Protein AF-A0A0C2BE56-F1 (afdb_monomer)

Radius of gyration: 19.59 Å; Cα contacts (8 Å, |Δi|>4): 344; chains: 1; bounding box: 48×44×47 Å

Solvent-accessible surface area (backbone atoms only — not comparable to full-atom values): 13565 Å² total; per-residue (Å²): 64,38,33,45,27,65,46,47,60,22,44,52,36,45,51,42,49,28,72,74,36,98,69,30,84,56,33,34,39,36,36,42,50,58,88,52,67,69,64,42,53,51,35,48,54,50,51,50,51,42,42,76,76,63,37,48,72,45,83,36,69,45,72,67,61,94,63,22,54,60,53,46,49,64,68,44,47,66,57,54,67,70,32,60,37,42,35,36,20,54,90,76,36,68,66,54,26,53,58,39,61,78,50,79,72,43,35,37,35,38,23,32,52,60,67,59,42,55,50,50,52,54,28,59,60,69,72,49,76,94,64,65,71,88,54,78,79,57,74,92,45,77,71,54,65,73,42,43,66,50,54,53,46,18,43,67,62,68,48,49,51,103,64,24,54,27,36,37,38,29,68,68,90,76,90,73,79,39,87,61,52,46,78,44,81,45,82,52,60,58,57,39,72,74,72,45,77,83,88,80,61,87,90,53,30,77,45,85,83,71,72,47,42,84,71,66,80,35,61,62,67,64,45,52,53,51,53,53,52,48,30,65,75,56,43,37,78,44,111

Structure (mmCIF, N/CA/C/O backbone):
data_AF-A0A0C2BE56-F1
#
_entry.id   AF-A0A0C2BE56-F1
#
loop_
_atom_site.group_PDB
_atom_site.id
_atom_site.type_symbol
_atom_site.label_atom_id
_atom_site.label_alt_id
_atom_site.label_comp_id
_atom_site.label_asym_id
_atom_site.label_entity_id
_atom_site.label_seq_id
_atom_site.pdbx_PDB_ins_code
_atom_site.Cartn_x
_atom_site.Cartn_y
_atom_site.Cartn_z
_atom_site.occupancy
_atom_site.B_iso_or_equiv
_atom_site.auth_seq_id
_atom_site.auth_comp_id
_atom_site.auth_asym_id
_atom_site.auth_atom_id
_atom_site.pdbx_PDB_model_num
ATOM 1 N N . MET A 1 1 ? -15.782 -1.908 3.258 1.00 92.06 1 MET A N 1
ATOM 2 C CA . MET A 1 1 ? -14.430 -1.623 3.829 1.00 92.06 1 MET A CA 1
ATOM 3 C C . MET A 1 1 ? -13.761 -0.477 3.075 1.00 92.06 1 MET A C 1
ATOM 5 O O . MET A 1 1 ? -14.286 -0.081 2.040 1.00 92.06 1 MET A O 1
ATOM 9 N N . ILE A 1 2 ? -12.643 0.080 3.562 1.00 94.44 2 ILE A N 1
ATOM 10 C CA . ILE A 1 2 ? -11.917 1.153 2.848 1.00 94.44 2 ILE A CA 1
ATOM 11 C C . ILE A 1 2 ? -10.427 0.842 2.745 1.00 94.44 2 ILE A C 1
ATOM 13 O O . ILE A 1 2 ? -9.810 0.547 3.763 1.00 94.44 2 ILE A O 1
ATOM 17 N N . ALA A 1 3 ? -9.857 0.992 1.548 1.00 95.31 3 ALA A N 1
ATOM 18 C CA . ALA A 1 3 ? -8.415 0.960 1.313 1.00 95.31 3 ALA A CA 1
ATOM 19 C C . ALA A 1 3 ? -7.867 2.338 0.930 1.00 95.31 3 ALA A C 1
ATOM 21 O O . ALA A 1 3 ? -8.519 3.074 0.191 1.00 95.31 3 ALA A O 1
ATOM 22 N N . PHE A 1 4 ? -6.661 2.666 1.387 1.00 94.69 4 PHE A N 1
ATOM 23 C CA . PHE A 1 4 ? -5.891 3.826 0.935 1.00 94.69 4 PHE A CA 1
ATOM 24 C C . PHE A 1 4 ? -4.648 3.368 0.184 1.00 94.69 4 PHE A C 1
ATOM 26 O O . PHE A 1 4 ? -3.824 2.645 0.746 1.00 94.69 4 PHE A O 1
ATOM 33 N N . VAL A 1 5 ? -4.513 3.829 -1.060 1.00 94.25 5 VAL A N 1
ATOM 34 C CA . VAL A 1 5 ? -3.393 3.480 -1.942 1.00 94.25 5 VAL A CA 1
ATOM 35 C C . VAL A 1 5 ? -2.803 4.730 -2.587 1.00 94.25 5 VAL A C 1
ATOM 37 O O . VAL A 1 5 ? -3.521 5.656 -2.965 1.00 94.25 5 VAL A O 1
ATOM 40 N N . GLU A 1 6 ? -1.484 4.750 -2.704 1.00 92.00 6 GLU A N 1
ATOM 41 C CA . GLU A 1 6 ? -0.667 5.857 -3.214 1.00 92.00 6 GLU A CA 1
ATOM 42 C C . GLU A 1 6 ? 0.248 5.419 -4.365 1.00 92.00 6 GLU A C 1
ATOM 44 O O . GLU A 1 6 ? 0.778 6.269 -5.081 1.00 92.00 6 GLU A O 1
ATOM 49 N N . SER A 1 7 ? 0.412 4.109 -4.568 1.00 91.31 7 SER A N 1
ATOM 50 C CA . SER A 1 7 ? 1.265 3.527 -5.604 1.00 91.31 7 SER A CA 1
ATOM 51 C C . SER A 1 7 ? 0.586 2.337 -6.306 1.00 91.31 7 SER A C 1
ATOM 53 O O . SER A 1 7 ? -0.335 1.728 -5.748 1.00 91.31 7 SER A O 1
ATOM 55 N N . PRO A 1 8 ? 1.023 1.987 -7.533 1.00 92.88 8 PRO A N 1
ATOM 56 C CA . PRO A 1 8 ? 0.515 0.819 -8.254 1.00 92.88 8 PRO A CA 1
ATOM 57 C C . PRO A 1 8 ? 0.677 -0.491 -7.474 1.00 92.88 8 PRO A C 1
ATOM 59 O O . PRO A 1 8 ? -0.244 -1.303 -7.451 1.00 92.88 8 PRO A O 1
ATOM 62 N N . VAL A 1 9 ? 1.812 -0.670 -6.786 1.00 92.38 9 VAL A N 1
ATOM 63 C CA . VAL A 1 9 ? 2.100 -1.878 -5.997 1.00 92.38 9 VAL A CA 1
ATOM 64 C C . VAL A 1 9 ? 1.173 -2.005 -4.787 1.00 92.38 9 VAL A C 1
ATOM 66 O O . VAL A 1 9 ? 0.618 -3.074 -4.556 1.00 92.38 9 VAL A O 1
ATOM 69 N N . GLN A 1 10 ? 0.896 -0.906 -4.076 1.00 94.75 10 GLN A N 1
ATOM 70 C CA . GLN A 1 10 ? -0.075 -0.914 -2.978 1.00 94.75 10 GLN A CA 1
ATOM 71 C C . GLN A 1 10 ? -1.475 -1.281 -3.471 1.00 94.75 10 GLN A C 1
ATOM 73 O O . GLN A 1 10 ? -2.202 -2.000 -2.786 1.00 94.75 10 GLN A O 1
ATOM 78 N N . LEU A 1 11 ? -1.863 -0.798 -4.658 1.00 96.12 11 LEU A N 1
ATOM 79 C CA . LEU A 1 11 ? -3.144 -1.154 -5.259 1.00 96.12 11 LEU A CA 1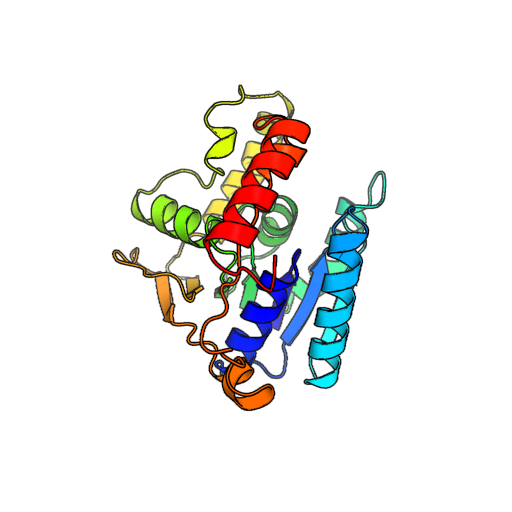
ATOM 80 C C . LEU A 1 11 ? -3.184 -2.635 -5.644 1.00 96.12 11 LEU A C 1
ATOM 82 O O . LEU A 1 11 ? -4.135 -3.305 -5.264 1.00 96.12 11 LEU A O 1
ATOM 86 N N . LEU A 1 12 ? -2.139 -3.174 -6.276 1.00 95.81 12 LEU A N 1
ATOM 87 C CA . LEU A 1 12 ? -2.048 -4.607 -6.571 1.00 95.81 12 LEU A CA 1
ATOM 88 C C . LEU A 1 12 ? -2.208 -5.463 -5.305 1.00 95.81 12 LEU A C 1
ATOM 90 O O . LEU A 1 12 ? -3.085 -6.320 -5.249 1.00 95.81 12 LEU A O 1
ATOM 94 N N . ASN A 1 13 ? -1.423 -5.184 -4.260 1.00 96.81 13 ASN A N 1
ATOM 95 C CA . ASN A 1 13 ? -1.490 -5.934 -3.002 1.00 96.81 13 ASN A CA 1
ATOM 96 C C . ASN A 1 13 ? -2.833 -5.755 -2.272 1.00 96.81 13 ASN A C 1
ATOM 98 O O . ASN A 1 13 ? -3.272 -6.648 -1.553 1.00 96.81 13 ASN A O 1
ATOM 102 N N . THR A 1 14 ? -3.515 -4.623 -2.474 1.00 96.81 14 THR A N 1
ATOM 103 C CA . THR A 1 14 ? -4.884 -4.413 -1.981 1.00 96.81 14 THR A CA 1
ATOM 104 C C . THR A 1 14 ? -5.886 -5.321 -2.692 1.00 96.81 14 THR A C 1
ATOM 106 O O . THR A 1 14 ? -6.773 -5.859 -2.032 1.00 96.81 14 THR A O 1
ATOM 109 N N . LEU A 1 15 ? -5.762 -5.494 -4.012 1.00 95.88 15 LEU A N 1
ATOM 110 C CA . LEU A 1 15 ? -6.631 -6.389 -4.783 1.00 95.88 15 LEU A CA 1
ATOM 111 C C . LEU A 1 15 ? -6.385 -7.854 -4.412 1.00 95.88 15 LEU A C 1
ATOM 113 O O . LEU A 1 15 ? -7.345 -8.574 -4.158 1.00 95.88 15 LEU A O 1
ATOM 117 N N . GLU A 1 16 ? -5.120 -8.259 -4.282 1.00 96.44 16 GLU A N 1
ATOM 118 C CA . GLU A 1 16 ? -4.740 -9.586 -3.772 1.00 96.44 16 GLU A CA 1
ATOM 119 C C . GLU A 1 16 ? -5.362 -9.864 -2.404 1.00 96.44 16 GLU A C 1
ATOM 121 O O . GLU A 1 16 ? -6.053 -10.864 -2.217 1.00 96.44 16 GLU A O 1
ATOM 126 N N . TRP A 1 17 ? -5.191 -8.935 -1.458 1.00 96.56 17 TRP A N 1
ATOM 127 C CA . TRP A 1 17 ? -5.779 -9.065 -0.130 1.00 96.56 17 TRP A CA 1
ATOM 128 C C . TRP A 1 17 ? -7.305 -9.178 -0.192 1.00 96.56 17 TRP A C 1
ATOM 130 O O . TRP A 1 17 ? -7.890 -10.012 0.499 1.00 96.56 17 TRP A O 1
ATOM 140 N N . ALA A 1 18 ? -7.960 -8.356 -1.016 1.00 95.56 18 ALA A N 1
ATOM 141 C CA . ALA A 1 18 ? -9.411 -8.374 -1.151 1.00 95.56 18 ALA A CA 1
ATOM 142 C C . ALA A 1 18 ? -9.905 -9.709 -1.718 1.00 95.56 18 ALA A C 1
ATOM 144 O O . ALA A 1 18 ? -10.891 -10.241 -1.226 1.00 95.56 18 ALA A O 1
ATOM 145 N N . ARG A 1 19 ? -9.202 -10.274 -2.703 1.00 93.94 19 ARG A N 1
ATOM 146 C CA . ARG A 1 19 ? -9.547 -11.559 -3.324 1.00 93.94 19 ARG A CA 1
ATOM 147 C C . ARG A 1 19 ? -9.264 -12.757 -2.419 1.00 93.94 19 ARG A C 1
ATOM 149 O O . ARG A 1 19 ? -10.016 -13.723 -2.456 1.00 93.94 19 ARG A O 1
ATOM 156 N N . ALA A 1 20 ? -8.240 -12.675 -1.573 1.00 93.19 20 ALA A N 1
ATOM 157 C CA . ALA A 1 20 ? -7.969 -13.680 -0.547 1.00 93.19 20 ALA A CA 1
ATOM 158 C C . ALA A 1 20 ? -8.931 -13.583 0.658 1.00 93.19 20 ALA A C 1
ATOM 160 O O . ALA A 1 20 ? -9.119 -14.551 1.395 1.00 93.19 20 ALA A O 1
ATOM 161 N N . SER A 1 21 ? -9.543 -12.416 0.880 1.00 87.69 21 SER A N 1
ATOM 162 C CA . SER A 1 21 ? -10.426 -12.158 2.019 1.00 87.69 21 SER A CA 1
ATOM 163 C C . SER A 1 21 ? -11.887 -12.453 1.682 1.00 87.69 21 SER A C 1
ATOM 165 O O . SER A 1 21 ? -12.454 -11.850 0.779 1.00 87.69 21 SER A O 1
ATOM 167 N N . ALA A 1 22 ? -12.567 -13.257 2.506 1.00 72.56 22 ALA A N 1
ATOM 168 C CA . ALA A 1 22 ? -13.999 -13.567 2.348 1.00 72.56 22 ALA A CA 1
ATOM 169 C C . ALA A 1 22 ? -14.943 -12.341 2.401 1.00 72.56 22 ALA A C 1
ATOM 171 O O . ALA A 1 22 ? -16.135 -12.460 2.141 1.00 72.56 22 ALA A O 1
ATOM 172 N N . THR A 1 23 ? -14.433 -11.169 2.781 1.00 73.12 23 THR A N 1
ATOM 173 C CA . THR A 1 23 ? -15.194 -9.919 2.906 1.00 73.12 23 THR A CA 1
ATOM 174 C C . THR A 1 23 ? -14.852 -8.888 1.829 1.00 73.12 23 THR A C 1
ATOM 176 O O . THR A 1 23 ? -15.407 -7.790 1.860 1.00 73.12 23 THR A O 1
ATOM 179 N N . GLY A 1 24 ? -13.944 -9.204 0.894 1.00 73.06 24 GLY A N 1
ATOM 180 C CA . GLY A 1 24 ? -13.360 -8.269 -0.076 1.00 73.06 24 GLY A CA 1
ATOM 181 C C . GLY A 1 24 ? -14.346 -7.528 -0.981 1.00 73.06 24 GLY A C 1
ATOM 182 O O . GLY A 1 24 ? -14.050 -6.408 -1.396 1.00 73.06 24 GLY A O 1
ATOM 183 N N . ASP A 1 25 ? -15.524 -8.099 -1.234 1.00 73.12 25 ASP A N 1
ATOM 184 C CA . ASP A 1 25 ? -16.468 -7.635 -2.262 1.00 73.12 25 ASP A CA 1
ATOM 185 C C . ASP A 1 25 ? -17.055 -6.234 -2.003 1.00 73.12 25 ASP A C 1
ATOM 187 O O . ASP A 1 25 ? -17.426 -5.524 -2.934 1.00 73.12 25 ASP A O 1
ATOM 191 N N . GLU A 1 26 ? -17.070 -5.765 -0.750 1.00 84.88 26 GLU A N 1
ATOM 192 C CA . GLU A 1 26 ? -17.525 -4.409 -0.396 1.00 84.88 26 GLU A CA 1
ATOM 193 C C . GLU A 1 26 ? -16.369 -3.407 -0.199 1.00 84.88 26 GLU A C 1
ATOM 195 O O . GLU A 1 26 ? -16.461 -2.430 0.569 1.00 84.88 26 GLU A O 1
ATOM 200 N N . LEU A 1 27 ? -15.218 -3.645 -0.829 1.00 93.69 27 LEU A N 1
ATOM 201 C CA . LEU A 1 27 ? -14.069 -2.756 -0.715 1.00 93.69 27 LEU A CA 1
ATOM 202 C C . LEU A 1 27 ? -14.242 -1.483 -1.559 1.00 93.69 27 LEU A C 1
ATOM 204 O O . LEU A 1 27 ? -14.401 -1.513 -2.778 1.00 93.69 27 LEU A O 1
ATOM 208 N N . THR A 1 28 ? -14.132 -0.327 -0.898 1.00 95.31 28 THR A N 1
ATOM 209 C CA . THR A 1 28 ? -13.914 0.957 -1.571 1.00 95.31 28 THR A CA 1
ATOM 210 C C . THR A 1 28 ? -12.433 1.323 -1.529 1.00 95.31 28 THR A C 1
ATOM 212 O O . THR A 1 28 ? -11.882 1.582 -0.458 1.00 95.31 28 THR A O 1
ATOM 215 N N . VAL A 1 29 ? -11.796 1.408 -2.692 1.00 95.88 29 VAL A N 1
ATOM 216 C CA . VAL A 1 29 ? -10.409 1.849 -2.852 1.00 95.88 29 VAL A CA 1
ATOM 217 C C . VAL A 1 29 ? -10.368 3.366 -3.017 1.00 95.88 29 VAL A C 1
ATOM 219 O O . VAL A 1 29 ? -10.956 3.930 -3.941 1.00 95.88 29 VAL A O 1
ATOM 222 N N . ILE A 1 30 ? -9.648 4.043 -2.128 1.00 95.12 30 ILE A N 1
ATOM 223 C CA . ILE A 1 30 ? -9.362 5.473 -2.194 1.00 95.12 30 ILE A CA 1
ATOM 224 C C . ILE A 1 30 ? -7.940 5.657 -2.718 1.00 95.12 30 ILE A C 1
ATOM 226 O O . ILE A 1 30 ? -6.961 5.400 -2.016 1.00 95.12 30 ILE A O 1
ATOM 230 N N . VAL A 1 31 ? -7.838 6.141 -3.951 1.00 94.06 31 VAL A N 1
ATOM 231 C CA . VAL A 1 31 ? -6.563 6.429 -4.604 1.00 94.06 31 VAL A CA 1
ATOM 232 C C . VAL A 1 31 ? -6.134 7.848 -4.252 1.00 94.06 31 VAL A C 1
ATOM 234 O O . VAL A 1 31 ? -6.757 8.823 -4.676 1.00 94.06 31 VAL A O 1
ATOM 237 N N . LEU A 1 32 ? -5.072 7.969 -3.466 1.00 90.19 32 LEU A N 1
ATOM 238 C CA . LEU A 1 32 ? -4.462 9.231 -3.070 1.00 90.19 32 LEU A CA 1
ATOM 239 C C . LEU A 1 32 ? -3.380 9.586 -4.097 1.00 90.19 32 LEU A C 1
ATOM 241 O O . LEU A 1 32 ? -2.249 9.117 -4.017 1.00 90.19 32 LEU A O 1
ATOM 245 N N . SER A 1 33 ? -3.742 10.404 -5.087 1.00 83.50 33 SER A N 1
ATOM 246 C CA . SER A 1 33 ? -2.896 10.632 -6.262 1.00 83.50 33 SER A CA 1
ATOM 247 C C . SER A 1 33 ? -1.505 11.181 -5.902 1.00 83.50 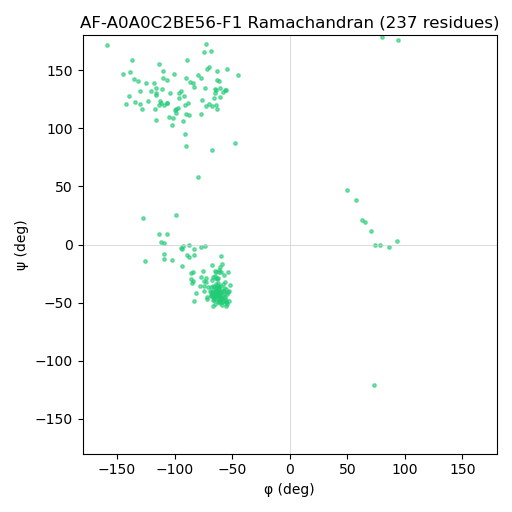33 SER A C 1
ATOM 249 O O . SER A 1 33 ? -1.426 12.208 -5.213 1.00 83.50 33 SER A O 1
ATOM 251 N N . PRO A 1 34 ? -0.412 10.597 -6.435 1.00 81.75 34 PRO A N 1
ATOM 252 C CA . PRO A 1 34 ? 0.900 11.232 -6.421 1.00 81.75 34 PRO A CA 1
ATOM 253 C C . PRO A 1 34 ? 0.914 12.466 -7.337 1.00 81.75 34 PRO A C 1
ATOM 255 O O . PRO A 1 34 ? -0.009 12.693 -8.127 1.00 81.75 34 PRO A O 1
ATOM 258 N N . THR A 1 35 ? 1.949 13.296 -7.208 1.00 78.44 35 THR A N 1
ATOM 259 C CA . THR A 1 35 ? 2.143 14.490 -8.050 1.00 78.44 35 THR A CA 1
ATOM 260 C C . THR A 1 35 ? 2.868 14.176 -9.356 1.00 78.44 35 THR A C 1
ATOM 262 O O . THR A 1 35 ? 2.600 14.840 -10.351 1.00 78.44 35 THR A O 1
ATOM 265 N N . ASP A 1 36 ? 3.739 13.164 -9.352 1.00 82.06 36 ASP A N 1
ATOM 266 C CA . ASP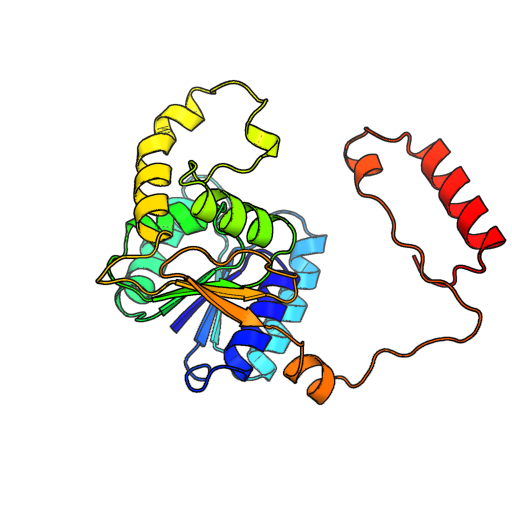 A 1 36 ? 4.530 12.733 -10.508 1.00 82.06 36 ASP A CA 1
ATOM 267 C C . ASP A 1 36 ? 3.645 12.159 -11.643 1.00 82.06 36 ASP A C 1
ATOM 269 O O . ASP A 1 36 ? 2.857 11.242 -11.386 1.00 82.06 36 ASP A O 1
ATOM 273 N N . PRO A 1 37 ? 3.741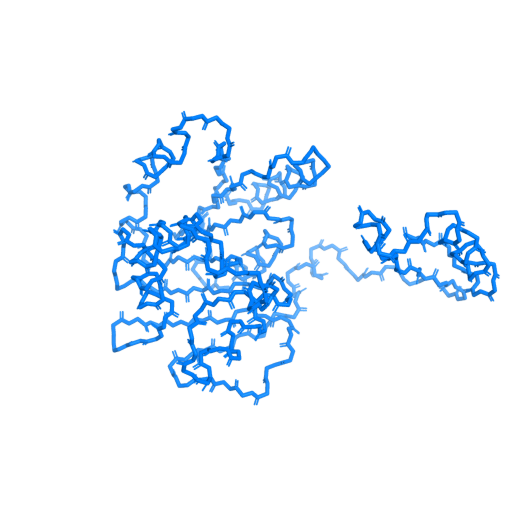 12.665 -12.891 1.00 82.38 37 PRO A N 1
ATOM 274 C CA . PRO A 1 37 ? 2.911 12.210 -14.007 1.00 82.38 37 PRO A CA 1
ATOM 275 C C . PRO A 1 37 ? 3.035 10.718 -14.342 1.00 82.38 37 PRO A C 1
ATOM 277 O O . PRO A 1 37 ? 2.014 10.090 -14.631 1.00 82.38 37 PRO A O 1
ATOM 280 N N . MET A 1 38 ? 4.244 10.146 -14.289 1.00 80.56 38 MET A N 1
ATOM 281 C CA . MET A 1 38 ? 4.479 8.740 -14.647 1.00 80.56 38 MET A CA 1
ATOM 282 C C . MET A 1 38 ? 3.760 7.804 -13.670 1.00 80.56 38 MET A C 1
ATOM 284 O O . MET A 1 38 ? 2.931 6.980 -14.067 1.00 80.56 38 MET A O 1
ATOM 288 N N . SER A 1 39 ? 3.984 8.024 -12.374 1.00 82.88 39 SER A N 1
ATOM 289 C CA . SER A 1 39 ? 3.341 7.291 -11.281 1.00 82.88 39 SER A CA 1
ATOM 290 C C . SER A 1 39 ? 1.814 7.392 -11.350 1.00 82.88 39 SER A C 1
ATOM 292 O O . SER A 1 39 ? 1.101 6.418 -11.105 1.00 82.88 39 SER A O 1
ATOM 294 N N . ARG A 1 40 ? 1.279 8.561 -11.736 1.00 89.62 40 ARG A N 1
ATOM 295 C CA . ARG A 1 40 ? -0.168 8.750 -11.944 1.00 89.62 40 ARG A CA 1
ATOM 296 C C . ARG A 1 40 ? -0.699 7.918 -13.105 1.00 89.62 40 ARG A C 1
ATOM 298 O O . ARG A 1 40 ? -1.803 7.390 -12.992 1.00 89.62 40 ARG A O 1
ATOM 305 N N . GLY A 1 41 ? 0.046 7.821 -14.206 1.00 89.44 41 GLY A N 1
ATOM 306 C CA . GLY A 1 41 ? -0.328 7.019 -15.372 1.00 89.44 41 GLY A CA 1
ATOM 307 C C . GLY A 1 41 ? -0.470 5.538 -15.025 1.00 89.44 41 GLY A C 1
ATOM 308 O O . GLY A 1 41 ? -1.521 4.947 -15.269 1.00 89.44 41 GLY A O 1
ATOM 309 N N . GLN A 1 42 ? 0.540 4.969 -14.366 1.00 90.25 42 GLN A N 1
ATOM 310 C CA . GLN A 1 42 ? 0.508 3.579 -13.898 1.00 90.25 42 GLN A CA 1
ATOM 311 C C . GLN A 1 42 ? -0.640 3.336 -12.906 1.00 90.25 42 GLN A C 1
ATOM 313 O O . GLN A 1 42 ? -1.379 2.360 -13.017 1.00 90.25 42 GLN A O 1
ATOM 318 N N . LEU A 1 43 ? -0.849 4.262 -11.967 1.00 93.81 43 LEU A N 1
ATOM 319 C CA . LEU A 1 43 ? -1.904 4.139 -10.965 1.00 93.81 43 LEU A CA 1
ATOM 320 C C . LEU A 1 43 ? -3.313 4.239 -11.569 1.00 93.81 43 LEU A C 1
ATOM 322 O O . LEU A 1 43 ? -4.237 3.602 -11.070 1.00 93.81 43 LEU A O 1
ATOM 326 N N . ARG A 1 44 ? -3.493 4.995 -12.662 1.00 94.56 44 ARG A N 1
ATOM 327 C CA . ARG A 1 44 ? -4.754 5.013 -13.423 1.00 94.56 44 ARG A CA 1
ATOM 328 C C . ARG A 1 44 ? -5.056 3.659 -14.051 1.00 94.56 44 ARG A C 1
ATOM 330 O O . ARG A 1 44 ? -6.186 3.208 -13.918 1.00 94.56 44 ARG A O 1
ATOM 337 N N . ARG A 1 45 ? -4.059 2.993 -14.644 1.00 94.81 45 ARG A N 1
ATOM 338 C CA . ARG A 1 45 ? -4.227 1.635 -15.190 1.00 94.81 45 ARG A CA 1
ATOM 339 C C . ARG A 1 45 ? -4.624 0.633 -14.114 1.00 94.81 45 ARG A C 1
ATOM 341 O O . ARG A 1 45 ? -5.586 -0.102 -14.284 1.00 94.81 45 ARG A O 1
ATOM 348 N N . MET A 1 46 ? -3.967 0.681 -12.958 1.00 95.94 46 MET A N 1
ATOM 349 C CA . MET A 1 46 ? -4.351 -0.166 -11.825 1.00 95.94 46 MET A CA 1
ATOM 350 C C . MET A 1 46 ? -5.756 0.160 -11.292 1.00 95.94 46 MET A C 1
ATOM 352 O O . MET A 1 46 ? -6.477 -0.728 -10.848 1.00 95.94 46 MET A O 1
ATOM 356 N N . ALA A 1 47 ? -6.172 1.427 -11.341 1.00 96.44 47 ALA A N 1
ATOM 357 C CA . ALA A 1 47 ? -7.522 1.839 -10.963 1.00 96.44 47 ALA A CA 1
ATOM 358 C C . ALA A 1 47 ? -8.592 1.419 -11.987 1.00 96.44 47 ALA A C 1
ATOM 360 O O . ALA A 1 47 ? -9.748 1.257 -11.607 1.00 96.44 47 ALA A O 1
ATOM 361 N N . GLU A 1 48 ? -8.246 1.303 -13.270 1.00 96.50 48 GLU A N 1
ATOM 362 C CA . GLU A 1 48 ? -9.100 0.705 -14.306 1.00 96.50 48 GLU A CA 1
ATOM 363 C C . GLU A 1 48 ? -9.281 -0.786 -14.019 1.00 96.50 48 GLU A C 1
ATOM 365 O O . GLU A 1 48 ? -10.415 -1.207 -13.801 1.00 96.50 48 GLU A O 1
ATOM 370 N N . LEU A 1 49 ? -8.178 -1.520 -13.838 1.00 95.38 49 LEU A N 1
ATOM 371 C CA . LEU A 1 49 ? -8.195 -2.936 -13.464 1.00 95.38 49 LEU A CA 1
ATOM 372 C C . LEU A 1 49 ? -9.054 -3.193 -12.217 1.00 95.38 49 LEU A C 1
ATOM 374 O O . LEU A 1 49 ? -9.939 -4.037 -12.224 1.00 95.38 49 LEU A O 1
ATOM 378 N N . ALA A 1 50 ? -8.866 -2.414 -11.150 1.00 95.38 50 ALA A N 1
ATOM 379 C CA . ALA A 1 50 ? -9.668 -2.555 -9.937 1.00 95.38 50 ALA A CA 1
ATOM 380 C C . ALA A 1 50 ? -11.182 -2.378 -10.186 1.00 95.38 50 ALA A C 1
ATOM 382 O O . ALA A 1 50 ? -11.990 -3.028 -9.528 1.00 95.38 50 ALA A O 1
ATOM 383 N N . ARG A 1 51 ? -11.589 -1.510 -11.123 1.00 95.88 51 ARG A N 1
ATOM 384 C CA . ARG A 1 51 ? -13.009 -1.344 -11.480 1.00 95.88 51 ARG A CA 1
ATOM 385 C C . ARG A 1 51 ? -13.530 -2.505 -12.314 1.00 95.88 51 ARG A C 1
ATOM 387 O O . ARG A 1 51 ? -14.665 -2.914 -12.097 1.00 95.88 51 ARG A O 1
ATOM 394 N N . GLU A 1 52 ? -12.728 -3.007 -13.247 1.00 94.69 52 GLU A N 1
ATOM 395 C CA . GLU A 1 52 ? -13.055 -4.185 -14.063 1.00 94.69 52 GLU A CA 1
ATOM 396 C C . GLU A 1 52 ? -13.266 -5.421 -13.180 1.00 94.69 52 GLU A C 1
ATOM 398 O O . GLU A 1 52 ? -14.202 -6.185 -13.393 1.00 94.69 52 GLU A O 1
ATOM 403 N N . GLU A 1 53 ? -12.495 -5.525 -12.098 1.00 92.19 53 GLU A N 1
ATOM 404 C CA . GLU A 1 53 ? -12.643 -6.546 -11.059 1.00 92.19 53 GLU A CA 1
ATOM 405 C C . GLU A 1 53 ? -13.852 -6.329 -10.121 1.00 92.19 53 GLU A C 1
ATOM 407 O O . GLU A 1 53 ? -14.102 -7.144 -9.230 1.00 92.19 53 GLU A O 1
ATOM 412 N N . GLY A 1 54 ? -14.621 -5.251 -10.309 1.00 92.75 54 GLY A N 1
ATOM 413 C CA . GLY A 1 54 ? -15.851 -4.958 -9.565 1.00 92.75 54 GLY A CA 1
ATOM 414 C C . GLY A 1 54 ? -15.678 -4.075 -8.325 1.00 92.75 54 GLY A C 1
ATOM 415 O O . GLY A 1 54 ? -16.661 -3.791 -7.638 1.00 92.75 54 GLY A O 1
ATOM 416 N N . PHE A 1 55 ? -14.470 -3.586 -8.026 1.00 94.25 55 PHE A N 1
ATOM 417 C CA . PHE A 1 55 ? -14.239 -2.749 -6.847 1.00 94.25 55 PHE A CA 1
ATOM 418 C C . PHE A 1 55 ? -14.662 -1.291 -7.062 1.00 94.25 55 PHE A C 1
ATOM 420 O O . PHE A 1 55 ? -14.479 -0.680 -8.119 1.00 94.25 55 PHE A O 1
ATOM 427 N N . SER A 1 56 ? -15.164 -0.666 -5.994 1.00 94.88 56 SER A N 1
ATOM 428 C CA . SER A 1 56 ? -15.473 0.766 -5.996 1.00 94.88 56 SER A CA 1
ATOM 429 C C . SER A 1 56 ? -14.197 1.597 -5.864 1.00 94.88 56 SER A C 1
ATOM 431 O O . SER A 1 56 ? -13.594 1.635 -4.795 1.00 94.88 56 SER A O 1
ATOM 433 N N . VAL A 1 57 ? -13.805 2.334 -6.907 1.00 96.31 57 VAL A N 1
ATOM 434 C CA . VAL A 1 57 ? -12.573 3.147 -6.896 1.00 96.31 57 VAL A CA 1
ATOM 435 C C . VAL A 1 57 ? -12.868 4.647 -6.910 1.00 96.31 57 VAL A C 1
ATOM 437 O O . VAL A 1 57 ? -13.457 5.173 -7.860 1.00 96.31 57 VAL A O 1
ATOM 440 N N . ARG A 1 58 ? -12.387 5.369 -5.890 1.00 94.75 58 ARG A N 1
ATOM 441 C CA . ARG A 1 58 ? -12.476 6.833 -5.777 1.00 94.75 58 ARG A CA 1
ATOM 442 C C . ARG A 1 58 ? -11.097 7.473 -5.866 1.00 94.75 58 ARG A C 1
ATOM 444 O O . ARG A 1 58 ? -10.245 7.257 -5.012 1.00 94.75 58 ARG A O 1
ATOM 451 N N . TRP A 1 59 ? -10.911 8.327 -6.865 1.00 93.19 59 TRP A N 1
ATOM 452 C CA . TRP A 1 59 ? -9.693 9.118 -7.026 1.00 93.19 59 TRP A CA 1
ATOM 453 C C . TRP A 1 59 ? -9.749 10.388 -6.170 1.00 93.19 59 TRP A C 1
ATOM 455 O O . TRP A 1 59 ? -10.785 11.055 -6.128 1.00 93.19 59 TRP A O 1
ATOM 465 N N . GLN A 1 60 ? -8.664 10.721 -5.469 1.00 89.31 60 GLN A N 1
ATOM 466 C CA . GLN A 1 60 ? -8.571 11.882 -4.584 1.00 89.31 60 GLN A CA 1
ATOM 467 C C . GLN A 1 60 ? -7.317 12.707 -4.877 1.00 89.31 60 GLN A C 1
ATOM 469 O O . GLN A 1 60 ? -6.183 12.247 -4.722 1.00 89.31 60 GLN A O 1
ATOM 474 N N . GLU A 1 61 ? -7.533 13.977 -5.218 1.00 82.38 61 GLU A N 1
ATOM 475 C CA . GLU A 1 61 ? -6.488 14.987 -5.425 1.00 82.38 61 GLU A CA 1
ATOM 476 C C . GLU A 1 61 ? -5.991 15.548 -4.083 1.00 82.38 61 GLU A C 1
ATOM 478 O O . GLU A 1 61 ? -6.053 16.743 -3.794 1.00 82.38 61 GLU A O 1
ATOM 483 N N . ALA A 1 62 ? -5.495 14.652 -3.232 1.00 68.00 62 ALA A N 1
ATOM 484 C CA . ALA A 1 62 ? -5.067 14.935 -1.864 1.00 68.00 62 ALA A CA 1
ATOM 485 C C . ALA A 1 62 ? -3.914 15.955 -1.763 1.00 68.00 62 ALA A C 1
ATOM 487 O O . ALA A 1 62 ? -3.732 16.609 -0.733 1.00 68.00 62 ALA A O 1
ATOM 488 N N . ARG A 1 63 ? -3.126 16.086 -2.838 1.00 72.81 63 ARG A N 1
ATOM 489 C CA . ARG A 1 63 ? -1.865 16.842 -2.885 1.00 72.81 63 ARG A CA 1
ATOM 490 C C . ARG A 1 63 ? -1.934 18.103 -3.763 1.00 72.81 63 ARG A C 1
ATOM 492 O O . ARG A 1 63 ? -0.937 18.808 -3.883 1.00 72.81 63 ARG A O 1
ATOM 499 N N . ALA A 1 64 ? -3.093 18.413 -4.353 1.00 62.72 64 ALA A N 1
ATOM 500 C CA . ALA A 1 64 ? -3.257 19.522 -5.295 1.00 62.72 64 ALA A CA 1
ATOM 501 C C . ALA A 1 64 ? -3.654 20.842 -4.597 1.00 62.72 64 ALA A C 1
ATOM 503 O O . ALA A 1 64 ? -4.830 21.202 -4.516 1.00 62.72 64 ALA A O 1
ATOM 504 N N . GLY A 1 65 ? -2.658 21.584 -4.105 1.00 61.06 65 GLY A N 1
ATOM 505 C CA . GLY A 1 65 ? -2.811 22.981 -3.675 1.00 61.06 65 GLY A CA 1
ATOM 506 C C . GLY A 1 65 ? -3.094 23.217 -2.185 1.00 61.06 65 GLY A C 1
ATOM 507 O O . GLY A 1 65 ? -3.248 22.297 -1.375 1.00 61.06 65 GLY A O 1
ATOM 508 N N . THR A 1 66 ? -3.148 24.496 -1.806 1.00 64.62 66 THR A N 1
ATOM 509 C CA . THR A 1 66 ? -3.383 24.965 -0.433 1.00 64.62 66 THR A CA 1
ATOM 510 C C . THR A 1 66 ? -4.777 24.552 0.055 1.00 64.62 66 THR A C 1
ATOM 512 O O . THR A 1 66 ? -5.799 24.888 -0.539 1.00 64.62 66 THR A O 1
ATOM 515 N N . GLY A 1 67 ? -4.832 23.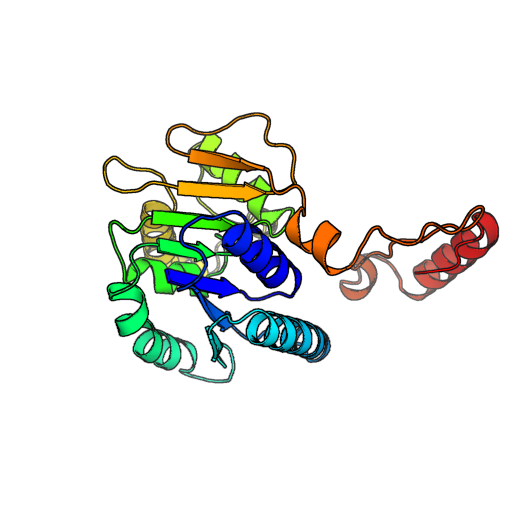778 1.145 1.00 67.75 67 GLY A N 1
ATOM 516 C CA . GLY A 1 67 ? -6.086 23.315 1.762 1.00 67.75 67 GLY A CA 1
ATOM 517 C C . GLY A 1 67 ? -6.687 22.022 1.188 1.00 67.75 67 GLY A C 1
ATOM 518 O O . GLY A 1 67 ? -7.678 21.530 1.736 1.00 67.75 67 GLY A O 1
ATOM 519 N N . ALA A 1 68 ? -6.086 21.421 0.154 1.00 71.81 68 ALA A N 1
ATOM 520 C CA . ALA A 1 68 ? -6.502 20.110 -0.361 1.00 71.81 68 ALA A CA 1
ATOM 521 C C . ALA A 1 68 ? -6.515 18.989 0.704 1.00 71.81 68 ALA A C 1
ATOM 523 O O . ALA A 1 68 ? -7.496 18.233 0.737 1.00 71.81 68 ALA A O 1
ATOM 524 N N . PRO A 1 69 ? -5.550 18.939 1.651 1.00 71.88 69 PRO A N 1
ATOM 525 C CA . PRO A 1 69 ? -5.578 17.985 2.755 1.00 71.88 69 PRO A CA 1
ATOM 526 C C . PRO A 1 69 ? -6.856 18.035 3.588 1.00 71.88 69 PRO A C 1
ATOM 528 O O . PRO A 1 69 ? -7.514 17.021 3.812 1.00 71.88 69 PRO A O 1
ATOM 531 N N . LEU A 1 70 ? -7.255 19.241 3.998 1.00 77.31 70 LEU A N 1
ATOM 532 C CA . LEU A 1 70 ? -8.417 19.431 4.858 1.00 77.31 70 LEU A CA 1
ATOM 533 C C . LEU A 1 70 ? -9.722 19.088 4.131 1.00 77.31 70 LEU A C 1
ATOM 535 O O . LEU A 1 70 ? -10.601 18.458 4.717 1.00 77.31 70 LEU A O 1
ATOM 539 N N . ARG A 1 71 ? -9.857 19.469 2.852 1.00 79.19 71 ARG A N 1
ATOM 540 C CA . ARG A 1 71 ? -11.039 19.116 2.047 1.00 79.19 71 ARG A CA 1
ATOM 541 C C . ARG A 1 71 ? -11.188 17.609 1.897 1.00 79.19 71 ARG A C 1
ATOM 543 O O . ARG A 1 71 ? -12.264 17.083 2.166 1.00 79.19 71 ARG A O 1
ATOM 550 N N . THR A 1 72 ? -10.111 16.924 1.534 1.00 79.56 72 THR A N 1
ATOM 551 C CA . THR A 1 72 ? -10.114 15.467 1.367 1.00 79.56 72 THR A CA 1
ATOM 552 C C . THR A 1 72 ? -10.453 14.769 2.681 1.00 79.56 72 THR A C 1
ATOM 554 O O . THR A 1 72 ? -11.313 13.898 2.714 1.00 79.56 72 THR A O 1
ATOM 557 N N . VAL A 1 73 ? -9.858 15.206 3.798 1.00 81.12 73 VAL A N 1
ATOM 558 C CA . VAL A 1 73 ? -10.200 14.701 5.136 1.00 81.12 73 VAL A CA 1
ATOM 559 C C . VAL A 1 73 ? -11.697 14.853 5.419 1.00 81.12 73 VAL A C 1
ATOM 561 O O . VAL A 1 73 ? -12.342 13.893 5.840 1.00 81.12 73 VAL A O 1
ATOM 564 N N . ARG A 1 74 ? -12.282 16.028 5.152 1.00 83.50 74 ARG A N 1
ATOM 565 C CA . ARG A 1 74 ? -13.720 16.270 5.365 1.00 83.50 74 ARG A CA 1
ATOM 566 C C . ARG A 1 74 ? -14.598 15.381 4.480 1.00 83.50 74 ARG A C 1
ATOM 568 O O . ARG A 1 74 ? -15.631 14.917 4.953 1.00 83.50 74 ARG A O 1
ATOM 575 N N . GLN A 1 75 ? -14.185 15.121 3.242 1.00 85.69 75 GLN A N 1
ATOM 576 C CA . GLN A 1 75 ? -14.907 14.251 2.307 1.00 85.69 75 GLN A CA 1
ATOM 577 C C . GLN A 1 75 ? -14.824 12.769 2.697 1.00 85.69 75 GLN A C 1
ATOM 579 O O . GLN A 1 75 ? -15.803 12.038 2.554 1.00 85.69 75 GLN A O 1
ATOM 584 N N . LEU A 1 76 ? -13.680 12.323 3.219 1.00 87.88 76 LEU A N 1
ATOM 585 C CA . LEU A 1 76 ? -13.444 10.921 3.568 1.00 87.88 76 LEU A CA 1
ATOM 586 C C . LEU A 1 76 ? -13.929 10.552 4.974 1.00 87.88 76 LEU A C 1
ATOM 588 O O . LEU A 1 76 ? -14.242 9.389 5.219 1.00 87.88 76 LEU A O 1
ATOM 592 N N . ALA A 1 77 ? -14.031 11.513 5.896 1.00 85.88 77 ALA A N 1
ATOM 593 C CA . ALA A 1 77 ? -14.401 11.250 7.287 1.00 85.88 77 ALA A CA 1
ATOM 594 C C . ALA A 1 77 ? -15.726 10.469 7.462 1.00 85.88 77 ALA A C 1
ATOM 596 O O . ALA A 1 77 ? -15.750 9.546 8.278 1.00 85.88 77 ALA A O 1
ATOM 597 N N . PRO A 1 78 ? -16.826 10.755 6.733 1.00 88.00 78 PRO A N 1
ATOM 598 C CA . PRO A 1 78 ? -18.057 9.969 6.848 1.00 88.00 78 PRO A CA 1
ATOM 599 C C . PRO A 1 78 ? -17.881 8.509 6.417 1.00 88.00 78 PRO A C 1
ATOM 601 O O . PRO A 1 78 ? -18.400 7.613 7.080 1.00 88.00 78 PRO A O 1
ATOM 604 N N . LEU A 1 79 ? -17.124 8.269 5.342 1.00 88.00 79 LEU A N 1
ATOM 605 C CA . LEU A 1 79 ? -16.833 6.921 4.848 1.00 88.00 79 LEU A CA 1
ATOM 606 C C . LEU A 1 79 ? -15.988 6.155 5.869 1.00 88.00 79 LEU A C 1
ATOM 608 O O . LEU A 1 79 ? -16.335 5.046 6.264 1.00 88.00 79 LEU A O 1
ATOM 612 N N . LEU A 1 80 ? -14.929 6.795 6.365 1.00 87.38 80 LEU A N 1
ATOM 613 C CA . LEU A 1 80 ? -14.029 6.254 7.380 1.00 87.38 80 LEU A CA 1
ATOM 614 C C . LEU A 1 80 ? -14.754 5.824 8.659 1.00 87.38 80 LEU A C 1
ATOM 616 O O . LEU A 1 80 ? -14.452 4.772 9.215 1.00 87.38 80 LEU A O 1
ATOM 620 N N . ARG A 1 81 ? -15.729 6.609 9.130 1.00 86.75 81 ARG A N 1
ATOM 621 C CA . ARG A 1 81 ? -16.501 6.259 10.335 1.00 86.75 81 ARG A CA 1
ATOM 622 C C . ARG A 1 81 ? -17.350 5.002 10.146 1.00 86.75 81 ARG A C 1
ATOM 624 O O . ARG A 1 81 ? -17.475 4.224 11.093 1.00 86.75 81 ARG A O 1
ATOM 631 N N . ARG A 1 82 ? -17.908 4.813 8.946 1.00 88.19 82 ARG A N 1
ATOM 632 C CA . ARG A 1 82 ? -18.742 3.655 8.585 1.00 88.19 82 ARG A CA 1
ATOM 633 C C . ARG A 1 82 ? -17.923 2.398 8.316 1.00 88.19 82 ARG A C 1
ATOM 635 O O . ARG A 1 82 ? -18.420 1.307 8.542 1.00 88.19 82 ARG A O 1
ATOM 642 N N . ALA A 1 83 ? -16.679 2.538 7.867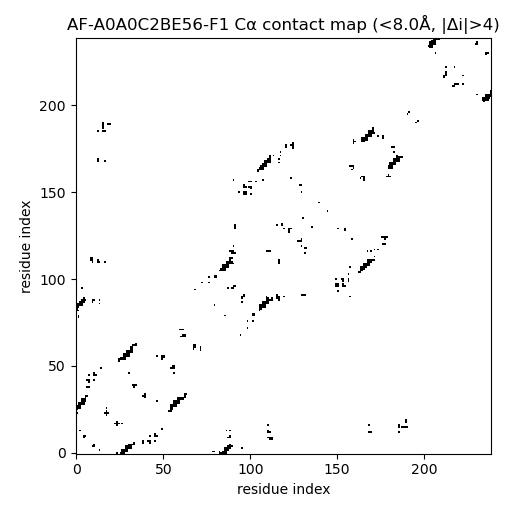 1.00 89.81 83 ALA A N 1
ATOM 643 C CA . ALA A 1 83 ? -15.813 1.394 7.627 1.00 89.81 83 ALA A CA 1
ATOM 644 C C . ALA A 1 83 ? -15.514 0.639 8.929 1.00 89.81 83 ALA A C 1
ATOM 646 O O . ALA A 1 83 ? -15.158 1.247 9.938 1.00 89.81 83 ALA A O 1
ATOM 647 N N . GLU A 1 84 ? -15.634 -0.683 8.909 1.00 89.94 84 GLU A N 1
ATOM 648 C CA . GLU A 1 84 ? -15.234 -1.558 10.021 1.00 89.94 84 GLU A CA 1
ATOM 649 C C . GLU A 1 84 ? -13.745 -1.911 9.960 1.00 89.94 84 GLU A C 1
ATOM 651 O O . GLU A 1 84 ? -13.072 -1.993 10.990 1.00 89.94 84 GLU A O 1
ATOM 656 N N . ARG A 1 85 ? -13.223 -2.026 8.733 1.00 91.88 85 ARG A N 1
ATOM 657 C CA . ARG A 1 85 ? -11.823 -2.303 8.421 1.00 91.88 85 ARG A CA 1
ATOM 658 C C . ARG A 1 85 ? -11.230 -1.243 7.500 1.00 91.88 85 ARG A C 1
ATOM 660 O O . ARG A 1 85 ? -11.880 -0.804 6.543 1.00 91.88 85 ARG A O 1
ATOM 667 N N . ILE A 1 86 ? -9.992 -0.871 7.806 1.00 94.00 86 ILE A N 1
ATOM 668 C CA . ILE A 1 86 ? -9.166 0.051 7.030 1.00 94.00 86 ILE A CA 1
ATOM 669 C C . ILE A 1 86 ? -7.953 -0.714 6.507 1.00 94.00 86 ILE A C 1
ATOM 671 O O . ILE A 1 86 ? -7.266 -1.375 7.279 1.00 94.00 86 ILE A O 1
ATOM 675 N N . VAL A 1 87 ? -7.689 -0.598 5.212 1.00 95.00 87 VAL A N 1
ATOM 676 C CA . VAL A 1 87 ? -6.530 -1.184 4.534 1.00 95.00 87 VAL A CA 1
ATOM 677 C C . VAL A 1 87 ? -5.593 -0.057 4.114 1.00 95.00 87 VAL A C 1
ATOM 679 O O . VAL A 1 87 ? -6.051 0.965 3.597 1.00 95.00 87 VAL A O 1
ATOM 682 N N . ILE A 1 88 ? -4.296 -0.198 4.363 1.00 94.44 88 ILE A N 1
ATOM 683 C CA . ILE A 1 88 ? -3.295 0.824 4.039 1.00 94.44 88 ILE A CA 1
ATOM 684 C C . ILE A 1 88 ? -2.069 0.187 3.395 1.00 94.44 88 ILE A C 1
ATOM 686 O O . ILE A 1 88 ? -1.654 -0.889 3.810 1.00 94.44 88 ILE A O 1
ATOM 690 N N . GLY A 1 89 ? -1.480 0.867 2.413 1.00 88.50 89 GLY A N 1
ATOM 691 C CA . GLY A 1 89 ? -0.200 0.460 1.828 1.00 88.50 89 GLY A CA 1
ATOM 692 C C . GLY A 1 89 ? 1.018 0.938 2.623 1.00 88.50 89 GLY A C 1
ATOM 693 O O . GLY A 1 89 ? 1.884 0.146 2.963 1.00 88.50 89 GLY A O 1
ATOM 694 N N . ASP A 1 90 ? 1.063 2.224 2.990 1.00 87.81 90 ASP A N 1
ATOM 695 C CA . ASP A 1 90 ? 2.190 2.811 3.734 1.00 87.81 90 ASP A CA 1
ATOM 696 C C . ASP A 1 90 ? 1.756 3.301 5.136 1.00 87.81 90 ASP A C 1
ATOM 698 O O . ASP A 1 90 ? 1.117 4.357 5.258 1.00 87.81 90 ASP A O 1
ATOM 702 N N . PRO A 1 91 ? 2.137 2.602 6.226 1.00 84.31 91 PRO A N 1
ATOM 703 C CA . PRO A 1 91 ? 1.911 3.049 7.608 1.00 84.31 91 PRO A CA 1
ATOM 704 C C . PRO A 1 91 ? 2.592 4.381 7.969 1.00 84.31 91 PRO A C 1
ATOM 706 O O . PRO A 1 91 ? 2.214 5.041 8.946 1.00 84.31 91 PRO A O 1
ATOM 709 N N . PHE A 1 92 ? 3.596 4.802 7.198 1.00 81.50 92 PHE A N 1
ATOM 710 C CA . PHE A 1 92 ? 4.344 6.045 7.386 1.00 81.50 92 PHE A CA 1
ATOM 711 C C . PHE A 1 92 ? 3.800 7.213 6.558 1.00 81.50 92 PHE A C 1
ATOM 713 O O . PHE A 1 92 ? 4.281 8.348 6.703 1.00 81.50 92 PHE A O 1
ATOM 720 N N . SER A 1 93 ? 2.775 6.984 5.734 1.00 82.62 93 SER A N 1
ATOM 721 C CA . SER A 1 93 ? 2.112 8.052 4.997 1.00 82.62 93 SER A CA 1
ATOM 722 C C . SER A 1 93 ? 1.454 9.031 5.964 1.00 82.62 93 SER A C 1
ATOM 724 O O . SER A 1 93 ? 0.513 8.709 6.688 1.00 82.62 93 SER A O 1
ATOM 726 N N . ARG A 1 94 ? 1.924 10.285 5.963 1.00 78.50 94 ARG A N 1
ATOM 727 C CA . ARG A 1 94 ? 1.374 11.356 6.819 1.00 78.50 94 ARG A CA 1
ATOM 728 C C . ARG A 1 94 ? -0.121 11.561 6.598 1.00 78.50 94 ARG A C 1
ATOM 730 O O . ARG A 1 94 ? -0.834 11.945 7.521 1.00 78.50 94 ARG A O 1
ATOM 737 N N . TYR A 1 95 ? -0.576 11.336 5.371 1.00 79.00 95 TYR A N 1
ATOM 738 C CA . TYR A 1 95 ? -1.970 11.512 5.007 1.00 79.00 95 TYR A CA 1
ATOM 739 C C . TYR A 1 95 ? -2.835 10.411 5.613 1.00 79.00 95 TYR A C 1
ATOM 741 O O . TYR A 1 95 ? -3.837 10.699 6.264 1.00 79.00 95 TYR A O 1
ATOM 749 N N . VAL A 1 96 ? -2.385 9.161 5.488 1.00 82.88 96 VAL A N 1
ATOM 750 C CA . VAL A 1 96 ? -3.003 8.006 6.144 1.00 82.88 96 VAL A CA 1
ATOM 751 C C . VAL A 1 96 ? -2.986 8.181 7.661 1.00 82.88 96 VAL A C 1
ATOM 753 O O . VAL A 1 96 ? -4.024 8.044 8.302 1.00 82.88 96 VAL A O 1
ATOM 756 N N . GLN A 1 97 ? -1.853 8.578 8.244 1.00 84.50 97 GLN A N 1
ATOM 757 C CA . GLN A 1 97 ? -1.735 8.836 9.681 1.00 84.50 97 GLN A CA 1
ATOM 758 C C . GLN A 1 97 ? -2.744 9.885 10.163 1.00 84.50 97 GLN A C 1
ATOM 760 O O . GLN A 1 97 ? -3.428 9.657 11.161 1.00 84.50 97 GLN A O 1
ATOM 765 N N . LEU A 1 98 ? -2.898 10.997 9.435 1.00 82.69 98 LEU A N 1
ATOM 766 C CA . LEU A 1 98 ? -3.905 12.015 9.735 1.00 82.69 98 LEU A CA 1
ATOM 767 C C . LEU A 1 98 ? -5.325 11.437 9.679 1.00 82.69 98 LEU A C 1
ATOM 769 O O . LEU A 1 98 ? -6.101 11.643 10.610 1.00 82.69 98 LEU A O 1
ATOM 773 N N . LEU A 1 99 ? -5.663 10.689 8.627 1.00 83.31 99 LEU A N 1
ATOM 774 C CA . LEU A 1 99 ? -6.984 10.072 8.474 1.00 83.31 99 LEU A CA 1
ATOM 775 C C . LEU A 1 99 ? -7.283 9.066 9.595 1.00 83.31 99 LEU A C 1
ATOM 777 O O . LEU A 1 99 ? -8.391 9.058 10.132 1.00 83.31 99 LEU A O 1
ATOM 781 N N . LEU A 1 100 ? -6.289 8.279 10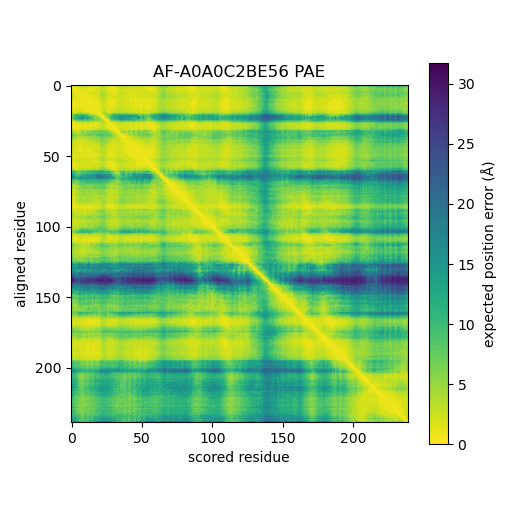.011 1.00 83.12 100 LEU A N 1
ATOM 782 C CA . LEU A 1 100 ? -6.420 7.315 11.104 1.00 83.12 100 LEU A CA 1
ATOM 783 C C . LEU A 1 100 ? -6.708 7.986 12.452 1.00 83.12 100 LEU A C 1
ATOM 785 O O . LEU A 1 100 ? -7.403 7.400 13.283 1.00 83.12 100 LEU A O 1
ATOM 789 N N . THR A 1 101 ? -6.260 9.227 12.680 1.00 83.44 101 THR A N 1
ATOM 790 C CA . THR A 1 101 ? -6.599 9.949 13.924 1.00 83.44 101 THR A CA 1
ATOM 791 C C . THR A 1 101 ? -8.105 10.177 14.102 1.00 83.44 101 THR A C 1
ATOM 793 O O . THR A 1 101 ? -8.571 10.319 15.233 1.00 83.44 101 THR A O 1
ATOM 796 N N . LEU A 1 102 ? -8.880 10.141 13.012 1.00 82.38 102 LEU A N 1
ATOM 797 C CA . LEU A 1 102 ? -10.322 10.406 12.998 1.00 82.38 102 LEU A CA 1
ATOM 798 C C . LEU A 1 102 ? -11.175 9.189 13.386 1.00 82.38 102 LEU A C 1
ATOM 800 O O . LEU A 1 102 ? -12.388 9.329 13.547 1.00 82.38 102 LEU A O 1
ATOM 804 N N . VAL A 1 103 ? -10.574 7.999 13.510 1.00 80.62 103 VAL A N 1
ATOM 805 C CA . VAL A 1 103 ? -11.292 6.718 13.639 1.00 80.62 103 VAL A CA 1
ATOM 806 C C . VAL A 1 103 ? -10.642 5.779 14.655 1.00 80.62 103 VAL A C 1
ATOM 808 O O . VAL A 1 103 ? -9.438 5.533 14.623 1.00 80.62 103 VAL A O 1
ATOM 811 N N . SER A 1 104 ? -11.423 5.260 15.612 1.00 80.38 104 SER A N 1
ATOM 812 C CA . SER A 1 104 ? -10.991 4.323 16.678 1.00 80.38 104 SER A CA 1
ATOM 813 C C . SER A 1 104 ? -11.627 2.949 16.533 1.00 80.38 104 SER A C 1
ATOM 815 O O . SER A 1 104 ? -12.718 2.842 15.986 1.00 80.38 104 SER A O 1
ATOM 817 N N . GLY A 1 105 ? -10.953 1.925 17.075 1.00 79.75 105 GLY A N 1
ATOM 818 C CA . GLY A 1 105 ? -11.505 0.569 17.209 1.00 79.75 105 GLY A CA 1
ATOM 819 C C . GLY A 1 105 ? -11.788 -0.151 15.890 1.00 79.75 105 GLY A C 1
ATOM 820 O O . GLY A 1 105 ? -12.602 -1.060 15.861 1.00 79.75 105 GLY A O 1
ATOM 821 N N . LYS A 1 106 ? -11.175 0.291 14.788 1.00 86.00 106 LYS A N 1
ATOM 822 C CA . LYS A 1 106 ? -11.307 -0.347 13.475 1.00 86.00 106 LYS A CA 1
ATOM 823 C C . LYS A 1 106 ? -10.226 -1.403 13.300 1.00 86.00 106 LYS A C 1
ATOM 825 O O . LYS A 1 106 ? -9.096 -1.157 13.733 1.00 86.00 106 LYS A O 1
ATOM 830 N N . ALA A 1 107 ? -10.566 -2.511 12.646 1.00 91.25 107 ALA A N 1
ATOM 831 C CA . ALA A 1 107 ? -9.579 -3.481 12.188 1.00 91.25 107 ALA A CA 1
ATOM 832 C C . ALA A 1 107 ? -8.663 -2.818 11.151 1.00 91.25 107 ALA A C 1
ATOM 834 O O . ALA A 1 107 ? -9.120 -2.009 10.335 1.00 91.25 107 ALA A O 1
ATOM 835 N N . LEU A 1 108 ? -7.376 -3.139 11.199 1.00 92.94 108 LEU A N 1
ATOM 836 C CA . LEU A 1 108 ? -6.379 -2.577 10.299 1.00 92.94 108 LEU A CA 1
ATOM 837 C C . LEU A 1 108 ? -5.705 -3.696 9.514 1.00 92.94 108 LEU A C 1
ATOM 839 O O . LEU A 1 108 ? -5.242 -4.655 10.119 1.00 92.94 108 LEU A O 1
ATOM 843 N N . THR A 1 109 ? -5.592 -3.530 8.202 1.00 94.62 109 THR A N 1
ATOM 844 C CA . THR A 1 109 ? -4.711 -4.342 7.357 1.00 94.62 109 THR A CA 1
ATOM 845 C C . THR A 1 109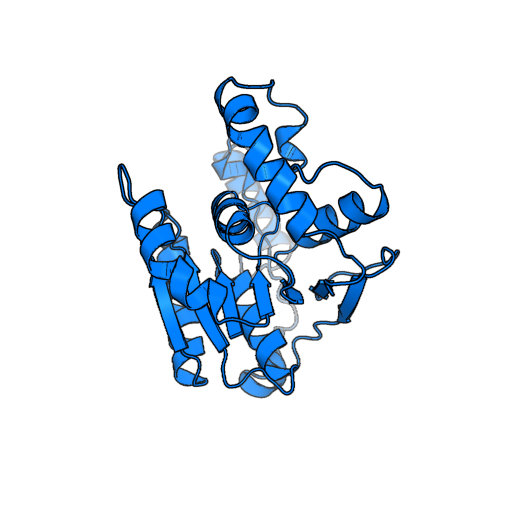 ? -3.642 -3.440 6.755 1.00 94.62 109 THR A C 1
ATOM 847 O O . THR A 1 109 ? -3.959 -2.413 6.156 1.00 94.62 109 THR A O 1
ATOM 850 N N . VAL A 1 110 ? -2.378 -3.821 6.897 1.00 94.81 110 VAL A N 1
ATOM 851 C CA . VAL A 1 110 ? -1.259 -3.237 6.156 1.00 94.81 110 VAL A CA 1
ATOM 852 C C . VAL A 1 110 ? -0.936 -4.175 5.002 1.00 94.81 110 VAL A C 1
ATOM 854 O O . VAL A 1 110 ? -0.557 -5.317 5.244 1.00 94.81 110 VAL A O 1
ATOM 857 N N . VAL A 1 111 ? -1.112 -3.719 3.766 1.00 95.94 111 VAL A N 1
ATOM 858 C CA . VAL A 1 111 ? -0.701 -4.480 2.580 1.00 95.94 111 VAL A CA 1
ATOM 859 C C . VAL A 1 111 ? 0.739 -4.149 2.214 1.00 95.94 111 VAL A C 1
ATOM 861 O O . VAL A 1 111 ? 1.275 -3.117 2.615 1.00 95.94 111 VAL A O 1
ATOM 864 N N . ASP A 1 112 ? 1.375 -5.043 1.472 1.00 93.75 112 ASP A N 1
ATOM 865 C CA . ASP A 1 112 ? 2.774 -4.903 1.089 1.00 93.75 112 ASP A CA 1
ATOM 866 C C . ASP A 1 112 ? 3.047 -3.631 0.261 1.00 93.75 112 ASP A C 1
ATOM 868 O O . ASP A 1 112 ? 2.422 -3.385 -0.775 1.00 93.75 112 ASP A O 1
ATOM 872 N N . ASP A 1 113 ? 4.018 -2.843 0.713 1.00 87.69 113 ASP A N 1
ATOM 873 C CA . ASP A 1 113 ? 4.640 -1.719 -0.001 1.00 87.69 113 ASP A CA 1
ATOM 874 C C . ASP A 1 113 ? 6.174 -1.886 -0.009 1.00 87.69 113 ASP A C 1
ATOM 876 O O . ASP A 1 113 ? 6.949 -0.928 -0.091 1.00 87.69 113 ASP A O 1
ATOM 880 N N . GLY A 1 114 ? 6.634 -3.132 0.150 1.00 83.75 114 GLY A N 1
ATOM 881 C CA . GLY A 1 114 ? 8.033 -3.518 0.203 1.00 83.75 114 GLY A CA 1
ATOM 882 C C . GLY A 1 114 ? 8.696 -3.115 1.518 1.00 83.75 114 GLY A C 1
ATOM 883 O O . GLY A 1 114 ? 8.311 -3.531 2.612 1.00 83.75 114 GLY A O 1
ATOM 884 N N . THR A 1 115 ? 9.745 -2.296 1.424 1.00 80.00 115 THR A N 1
ATOM 885 C CA . THR A 1 115 ? 10.602 -1.974 2.581 1.00 80.00 115 THR A CA 1
ATOM 886 C C . THR A 1 115 ? 9.861 -1.248 3.707 1.00 80.00 115 THR A C 1
ATOM 888 O O . THR A 1 115 ? 10.211 -1.431 4.874 1.00 80.00 115 THR A O 1
ATOM 891 N N . ALA A 1 116 ? 8.816 -0.476 3.391 1.00 84.19 116 ALA A N 1
ATOM 892 C CA . ALA A 1 116 ? 7.994 0.199 4.394 1.00 84.19 116 ALA A CA 1
ATOM 893 C C . ALA A 1 116 ? 7.247 -0.806 5.290 1.00 84.19 116 ALA A C 1
ATOM 895 O O . ALA A 1 116 ? 7.197 -0.632 6.507 1.00 84.19 116 ALA A O 1
ATOM 896 N N . THR A 1 117 ? 6.729 -1.895 4.723 1.00 85.25 117 THR A N 1
ATOM 897 C CA . THR A 1 117 ? 6.024 -2.942 5.476 1.00 85.25 117 THR A CA 1
ATOM 898 C C . THR A 1 117 ? 6.964 -3.650 6.455 1.00 85.25 117 THR A C 1
ATOM 900 O O . THR A 1 117 ? 6.629 -3.816 7.631 1.00 85.25 117 THR A O 1
ATOM 903 N N . MET A 1 118 ? 8.187 -3.966 6.019 1.00 84.56 118 MET A N 1
ATOM 904 C CA . MET A 1 118 ? 9.210 -4.578 6.879 1.00 84.56 118 MET A CA 1
ATOM 905 C C . MET A 1 118 ? 9.690 -3.637 7.985 1.00 84.56 118 MET A C 1
ATOM 907 O O . MET A 1 118 ? 9.870 -4.052 9.133 1.00 84.56 118 MET A O 1
ATOM 911 N N . GLU A 1 119 ? 9.860 -2.352 7.669 1.00 84.44 119 GLU A N 1
ATOM 912 C CA . GLU A 1 119 ? 10.202 -1.346 8.668 1.00 84.44 119 GLU A CA 1
ATOM 913 C C . GLU A 1 119 ? 9.097 -1.209 9.723 1.00 84.44 119 GLU A C 1
ATOM 915 O O . GLU A 1 119 ? 9.394 -1.134 10.917 1.00 84.44 119 GLU A O 1
ATOM 920 N N . PHE A 1 120 ? 7.829 -1.216 9.305 1.00 84.94 120 PHE A N 1
ATOM 921 C CA . PHE A 1 120 ? 6.687 -1.170 10.211 1.00 84.94 120 PHE A CA 1
ATOM 922 C C . PHE A 1 120 ? 6.686 -2.353 11.186 1.00 84.94 120 PHE A C 1
ATOM 924 O O . PHE A 1 120 ? 6.641 -2.131 12.398 1.00 84.94 120 PHE A O 1
ATOM 931 N N . ILE A 1 121 ? 6.806 -3.587 10.680 1.00 84.25 121 ILE A N 1
ATOM 932 C CA . ILE A 1 121 ? 6.866 -4.789 11.526 1.00 84.25 121 ILE A CA 1
ATOM 933 C C . ILE A 1 121 ? 8.036 -4.688 12.509 1.00 84.25 121 ILE A C 1
ATOM 935 O O . ILE A 1 121 ? 7.842 -4.849 13.715 1.00 84.25 121 ILE A O 1
ATOM 939 N N . GLY A 1 122 ? 9.232 -4.343 12.020 1.00 82.12 122 GLY A N 1
ATOM 940 C CA . GLY A 1 122 ? 10.426 -4.230 12.858 1.00 82.12 122 GLY A CA 1
ATOM 941 C C . GLY A 1 122 ? 10.312 -3.150 13.939 1.00 82.12 122 GLY A C 1
ATOM 942 O O . GLY A 1 122 ? 10.809 -3.331 15.049 1.00 82.12 122 GLY A O 1
ATOM 943 N N . GLN A 1 123 ? 9.644 -2.030 13.656 1.00 82.12 123 GLN A N 1
ATOM 944 C CA . GLN A 1 123 ? 9.432 -0.973 14.648 1.00 82.12 123 GLN A CA 1
ATOM 945 C C . GLN A 1 123 ? 8.382 -1.352 15.692 1.00 82.12 123 GLN A C 1
ATOM 947 O O . GLN A 1 123 ? 8.556 -1.009 16.862 1.00 82.12 123 GLN A O 1
ATOM 952 N N . ILE A 1 124 ? 7.324 -2.077 15.315 1.00 81.94 124 ILE A N 1
ATOM 953 C CA . ILE A 1 124 ? 6.353 -2.591 16.289 1.00 81.94 124 ILE A CA 1
ATOM 954 C C . ILE A 1 124 ? 6.991 -3.669 17.173 1.00 81.94 124 ILE A C 1
ATOM 956 O O . ILE A 1 124 ? 6.844 -3.582 18.390 1.00 81.94 124 ILE A O 1
ATOM 960 N N . ALA A 1 125 ? 7.757 -4.603 16.595 1.00 80.62 125 ALA A N 1
ATOM 961 C CA . ALA A 1 125 ? 8.476 -5.647 17.335 1.00 80.62 125 ALA A CA 1
ATOM 962 C C . ALA A 1 125 ? 9.367 -5.064 18.445 1.00 80.62 125 ALA A C 1
ATOM 964 O O . ALA A 1 125 ? 9.397 -5.564 19.564 1.00 80.62 125 ALA A O 1
ATOM 965 N N . ARG A 1 126 ? 10.055 -3.952 18.150 1.00 79.31 126 ARG A N 1
ATOM 966 C CA . ARG A 1 126 ? 10.972 -3.275 19.083 1.00 79.31 126 ARG A CA 1
ATOM 967 C C . ARG A 1 126 ? 10.296 -2.245 19.995 1.00 79.31 126 ARG A C 1
ATOM 969 O O . ARG A 1 126 ? 10.977 -1.573 20.765 1.00 79.31 126 ARG A O 1
ATOM 976 N N . GLY A 1 127 ? 8.981 -2.040 19.881 1.00 69.44 127 GLY A N 1
ATOM 977 C CA . GLY A 1 127 ? 8.279 -0.969 20.600 1.00 69.44 127 GLY A CA 1
ATOM 978 C C . GLY A 1 127 ? 8.749 0.448 20.222 1.00 69.44 127 GLY A C 1
ATOM 979 O O . GLY A 1 127 ? 8.530 1.407 20.971 1.00 69.44 127 GLY A O 1
ATOM 980 N N . GLU A 1 128 ? 9.376 0.611 19.055 1.00 65.94 128 GLU A N 1
ATOM 981 C CA . GLU A 1 128 ? 9.942 1.869 18.568 1.00 65.94 128 GLU A CA 1
ATOM 982 C C . GLU A 1 128 ? 8.859 2.851 18.081 1.00 65.94 128 GLU A C 1
ATOM 984 O O . GLU A 1 128 ? 7.682 2.524 17.892 1.00 65.94 128 GLU A O 1
ATOM 989 N N . ARG A 1 129 ? 9.248 4.120 17.891 1.00 61.97 129 ARG A N 1
ATOM 990 C CA . ARG A 1 129 ? 8.373 5.123 17.264 1.00 61.97 129 ARG A CA 1
ATOM 991 C C . ARG A 1 129 ? 8.274 4.849 15.763 1.00 61.97 129 ARG A C 1
ATOM 993 O O . ARG A 1 129 ? 9.311 4.694 15.130 1.00 61.97 129 ARG A O 1
ATOM 1000 N N . LEU A 1 130 ? 7.050 4.908 15.221 1.00 62.03 130 LEU A N 1
ATOM 1001 C CA . LEU A 1 130 ? 6.761 4.777 13.788 1.00 62.03 130 LEU A CA 1
ATOM 1002 C C . LEU A 1 130 ? 7.314 5.961 12.978 1.00 62.03 130 LEU A C 1
ATOM 1004 O O . LEU A 1 130 ? 6.594 6.916 12.679 1.00 62.03 130 LEU A O 1
ATOM 1008 N N . VAL A 1 131 ? 8.608 5.923 12.665 1.00 61.81 131 VAL A N 1
ATOM 1009 C CA . VAL A 1 131 ? 9.330 6.959 11.913 1.00 61.81 131 VAL A CA 1
ATOM 1010 C C . VAL A 1 131 ? 10.198 6.288 10.860 1.00 61.81 131 VAL A C 1
ATOM 1012 O O . VAL A 1 131 ? 11.080 5.513 11.213 1.00 61.81 131 VAL A O 1
ATOM 1015 N N . ARG A 1 132 ? 9.988 6.654 9.591 1.00 63.69 132 ARG A N 1
ATOM 1016 C CA . ARG A 1 132 ? 10.744 6.132 8.443 1.00 63.69 132 ARG A CA 1
ATOM 1017 C C . ARG A 1 132 ? 12.256 6.343 8.616 1.00 63.69 132 ARG A C 1
ATOM 1019 O O . ARG A 1 132 ? 12.683 7.454 8.938 1.00 63.69 132 ARG A O 1
ATOM 1026 N N . TRP A 1 133 ? 13.067 5.320 8.362 1.00 47.53 133 TRP A N 1
ATOM 1027 C CA . TRP A 1 133 ? 14.471 5.249 8.782 1.00 47.53 133 TRP A CA 1
ATOM 1028 C C . TRP A 1 133 ? 15.348 6.337 8.158 1.00 47.53 133 TRP A C 1
ATOM 1030 O O . TRP A 1 133 ? 16.182 6.919 8.849 1.00 47.53 133 TRP A O 1
ATOM 1040 N N . HIS A 1 134 ? 15.079 6.708 6.902 1.00 50.56 134 HIS A N 1
ATOM 1041 C CA . HIS A 1 134 ? 15.754 7.805 6.197 1.00 50.56 134 HIS A CA 1
ATOM 1042 C C . HIS A 1 134 ? 15.600 9.165 6.902 1.00 50.56 134 HIS A C 1
ATOM 1044 O O . HIS A 1 134 ? 16.342 10.102 6.627 1.00 50.56 134 HIS A O 1
ATOM 1050 N N . ARG A 1 135 ? 14.636 9.301 7.823 1.00 54.81 135 ARG A N 1
ATOM 1051 C CA . ARG A 1 135 ? 14.433 10.513 8.626 1.00 54.81 135 ARG A CA 1
ATOM 1052 C C . ARG A 1 135 ? 15.143 10.493 9.975 1.00 54.81 135 ARG A C 1
ATOM 1054 O O . ARG A 1 135 ? 15.126 11.509 10.656 1.00 54.81 135 ARG A O 1
ATOM 1061 N N . ARG A 1 136 ? 15.810 9.400 10.367 1.00 49.72 136 ARG A N 1
ATOM 1062 C CA . ARG A 1 136 ? 16.576 9.363 11.629 1.00 49.72 136 ARG A CA 1
ATOM 1063 C C . ARG A 1 136 ? 17.814 10.275 11.615 1.00 49.72 136 ARG A C 1
ATOM 1065 O O . ARG A 1 136 ? 18.292 10.612 12.692 1.00 49.72 136 ARG A O 1
ATOM 1072 N N . GLY A 1 137 ? 18.288 10.711 10.440 1.00 40.94 137 GLY A N 1
ATOM 1073 C CA . GLY A 1 137 ? 19.472 11.577 10.288 1.00 40.94 137 GLY A CA 1
ATOM 1074 C C . GLY A 1 137 ? 19.211 13.030 9.860 1.00 40.94 137 GLY A C 1
ATOM 1075 O O . GLY A 1 137 ? 20.111 13.858 9.958 1.00 40.94 137 GLY A O 1
ATOM 1076 N N . GLY A 1 138 ? 17.999 13.375 9.409 1.00 40.56 138 GLY A N 1
ATOM 1077 C CA . GLY A 1 138 ? 17.639 14.752 9.049 1.00 40.56 138 GLY A CA 1
ATOM 1078 C C . GLY A 1 138 ? 17.072 15.473 10.266 1.00 40.56 138 GLY A C 1
ATOM 1079 O O . GLY A 1 138 ? 16.018 15.085 10.755 1.00 40.56 138 GLY A O 1
ATOM 1080 N N . GLY A 1 139 ? 17.785 16.476 10.785 1.00 41.88 139 GLY A N 1
ATOM 1081 C CA . GLY A 1 139 ? 17.482 17.143 12.054 1.00 41.88 139 GLY A CA 1
ATOM 1082 C C . GLY A 1 139 ? 16.005 17.503 12.269 1.00 41.88 139 GLY A C 1
ATOM 1083 O O . GLY A 1 139 ? 15.296 17.869 11.333 1.00 41.88 139 GLY A O 1
ATOM 1084 N N . ARG A 1 140 ? 15.577 17.423 13.539 1.00 49.16 140 ARG A N 1
ATOM 1085 C CA . ARG A 1 140 ? 14.252 17.795 14.068 1.00 49.16 140 ARG A CA 1
ATOM 1086 C C . ARG A 1 140 ? 13.813 19.175 13.559 1.00 49.16 140 ARG A C 1
ATOM 1088 O O . ARG A 1 140 ? 14.048 20.192 14.207 1.00 49.16 140 ARG A O 1
ATOM 1095 N N . GLY A 1 141 ? 13.177 19.220 12.395 1.00 54.91 141 GLY A N 1
ATOM 1096 C CA . GLY A 1 141 ? 12.676 20.461 11.821 1.00 54.91 141 GLY A CA 1
ATOM 1097 C C . GLY A 1 141 ? 11.451 20.964 12.599 1.00 54.91 141 GLY A C 1
ATOM 1098 O O . GLY A 1 141 ? 10.669 20.147 13.094 1.00 54.91 141 GLY A O 1
ATOM 1099 N N . PRO A 1 142 ? 11.187 22.284 12.651 1.00 56.50 142 PRO A N 1
ATOM 1100 C CA . PRO A 1 142 ? 10.023 22.855 13.344 1.00 56.50 142 PRO A CA 1
ATOM 1101 C C . PRO A 1 142 ? 8.686 22.213 12.935 1.00 56.50 142 PRO A C 1
ATOM 1103 O O . PRO A 1 142 ? 7.798 22.008 13.758 1.00 56.50 142 PRO A O 1
ATOM 1106 N N . ARG A 1 143 ? 8.556 21.821 11.659 1.00 57.56 143 ARG A N 1
ATOM 1107 C CA . ARG A 1 143 ? 7.364 21.144 11.118 1.00 57.56 143 ARG A CA 1
ATOM 1108 C C . ARG A 1 143 ? 7.139 19.739 11.682 1.00 57.56 143 ARG A C 1
ATOM 1110 O O . ARG A 1 143 ? 6.002 19.283 11.713 1.00 57.56 143 ARG A O 1
ATOM 1117 N N . GLU A 1 144 ? 8.190 19.038 12.094 1.00 60.34 144 GLU A N 1
ATOM 1118 C CA . GLU A 1 144 ? 8.080 17.679 12.635 1.00 60.34 144 GLU A CA 1
ATOM 1119 C C . GLU A 1 144 ? 7.581 17.691 14.084 1.00 60.34 144 GLU A C 1
ATOM 1121 O O . GLU A 1 144 ? 6.750 16.865 14.454 1.00 60.34 144 GLU A O 1
ATOM 1126 N N . LEU A 1 145 ? 7.989 18.695 14.866 1.00 61.25 145 LEU A N 1
ATOM 1127 C CA . LEU A 1 145 ? 7.468 18.928 16.216 1.00 61.25 145 LEU A CA 1
ATOM 1128 C C . LEU A 1 145 ? 5.969 19.252 16.202 1.00 61.25 145 LEU A C 1
ATOM 1130 O O . LEU A 1 145 ? 5.218 18.701 17.001 1.00 61.25 145 LEU A O 1
ATOM 1134 N N . VAL A 1 146 ? 5.518 20.076 15.251 1.00 64.31 146 VAL A N 1
ATOM 1135 C CA . VAL A 1 146 ? 4.090 20.413 15.089 1.00 64.31 146 VAL A CA 1
ATOM 1136 C C . VAL A 1 146 ? 3.240 19.177 14.768 1.00 64.31 146 VAL A C 1
ATOM 1138 O O . VAL A 1 146 ? 2.093 19.082 15.197 1.00 64.31 146 VAL A O 1
ATOM 1141 N N . LEU A 1 147 ? 3.793 18.208 14.034 1.00 66.31 147 LEU A N 1
ATOM 1142 C CA . LEU A 1 147 ? 3.078 16.992 13.631 1.00 66.31 147 LEU A CA 1
ATOM 1143 C C . LEU A 1 147 ? 3.191 15.844 14.645 1.00 66.31 147 LEU A C 1
ATOM 1145 O O . LEU A 1 147 ? 2.468 14.855 14.514 1.00 66.31 147 LEU A O 1
ATOM 1149 N N . ALA A 1 148 ? 4.036 15.970 15.671 1.00 67.94 148 ALA A N 1
ATOM 1150 C CA . ALA A 1 148 ? 4.277 14.916 16.654 1.00 67.94 148 ALA A CA 1
ATOM 1151 C C . ALA A 1 148 ? 2.998 14.359 17.323 1.00 67.94 148 ALA A C 1
ATOM 1153 O O . ALA A 1 148 ? 2.904 13.135 17.452 1.00 67.94 148 ALA A O 1
ATOM 1154 N N . PRO A 1 149 ? 1.981 15.173 17.689 1.00 71.62 149 PRO A N 1
ATOM 1155 C CA . PRO A 1 149 ? 0.735 14.654 18.256 1.00 71.62 149 PRO A CA 1
ATOM 1156 C C . PRO A 1 149 ? -0.048 13.777 17.272 1.00 71.62 149 PRO A C 1
ATOM 1158 O O . PRO A 1 149 ? -0.612 12.757 17.665 1.00 71.62 149 PRO A O 1
ATOM 1161 N N . VAL A 1 150 ? -0.049 14.143 15.985 1.00 74.31 150 VAL A N 1
ATOM 1162 C CA . VAL A 1 150 ? -0.722 13.384 14.920 1.00 74.31 150 VAL A CA 1
ATOM 1163 C C . VAL A 1 150 ? -0.027 12.043 14.725 1.00 74.31 150 VAL A C 1
ATOM 1165 O O . VAL A 1 150 ? -0.689 11.008 14.731 1.00 74.31 150 VAL A O 1
ATOM 1168 N N . THR A 1 151 ? 1.305 12.039 14.632 1.00 70.31 151 THR A N 1
ATOM 1169 C CA . THR A 1 151 ? 2.093 10.806 14.500 1.00 70.31 151 THR A CA 1
ATOM 1170 C C . THR A 1 151 ? 1.922 9.900 15.722 1.00 70.31 151 THR A C 1
ATOM 1172 O O . THR A 1 151 ? 1.764 8.689 15.576 1.00 70.31 151 THR A O 1
ATOM 1175 N N . ALA A 1 152 ? 1.896 10.463 16.935 1.00 72.19 152 ALA A N 1
ATOM 1176 C CA . ALA A 1 152 ? 1.676 9.703 18.164 1.00 72.19 152 ALA A CA 1
ATOM 1177 C C . ALA A 1 152 ? 0.267 9.091 18.222 1.00 72.19 152 ALA A C 1
ATOM 1179 O O . ALA A 1 152 ? 0.111 7.911 18.547 1.00 72.19 152 ALA A O 1
ATOM 1180 N N . ALA A 1 153 ? -0.759 9.868 17.861 1.00 76.44 153 ALA A N 1
ATOM 1181 C CA . ALA A 1 153 ? -2.128 9.381 17.780 1.00 76.44 153 ALA A CA 1
ATOM 1182 C C . ALA A 1 153 ? -2.249 8.264 16.738 1.00 76.44 153 ALA A C 1
ATOM 1184 O O . ALA A 1 153 ? -2.777 7.202 17.062 1.00 76.44 153 ALA A O 1
ATOM 1185 N N . ALA A 1 154 ? -1.710 8.466 15.533 1.00 75.69 154 ALA A N 1
ATOM 1186 C CA . ALA A 1 154 ? -1.701 7.475 14.464 1.00 75.69 154 ALA A CA 1
ATOM 1187 C C . ALA A 1 154 ? -0.962 6.196 14.869 1.00 75.69 154 ALA A C 1
ATOM 1189 O O . ALA A 1 154 ? -1.483 5.111 14.645 1.00 75.69 154 ALA A O 1
ATOM 1190 N N . ARG A 1 155 ? 0.175 6.295 15.569 1.00 76.06 155 ARG A N 1
ATOM 1191 C CA . ARG A 1 155 ? 0.874 5.130 16.134 1.00 76.06 155 ARG A CA 1
ATOM 1192 C C . ARG A 1 155 ? -0.037 4.312 17.037 1.00 76.06 155 ARG A C 1
ATOM 1194 O O . ARG A 1 155 ? -0.179 3.116 16.826 1.00 76.06 155 ARG A O 1
ATOM 1201 N N . ARG A 1 156 ? -0.738 4.955 17.976 1.00 78.88 156 ARG A N 1
ATOM 1202 C CA . ARG A 1 156 ? -1.733 4.262 18.812 1.00 78.88 156 ARG A CA 1
ATOM 1203 C C . ARG A 1 156 ? -2.853 3.630 17.975 1.00 78.88 156 ARG A C 1
ATOM 1205 O O . ARG A 1 156 ? -3.520 2.719 18.456 1.00 78.88 156 ARG A O 1
ATOM 1212 N N . ARG A 1 157 ? -3.111 4.117 16.755 1.00 81.94 157 ARG A N 1
ATOM 1213 C CA . ARG A 1 157 ? -4.071 3.521 15.810 1.00 81.94 157 ARG A CA 1
ATOM 1214 C C . ARG A 1 157 ? -3.496 2.371 14.976 1.00 81.94 157 ARG A C 1
ATOM 1216 O O . ARG A 1 157 ? -4.277 1.535 14.546 1.00 81.94 157 ARG A O 1
ATOM 1223 N N . LEU A 1 158 ? -2.180 2.316 14.801 1.00 81.88 158 LEU A N 1
ATOM 1224 C CA . LEU A 1 158 ? -1.464 1.293 14.037 1.00 81.88 158 LEU A CA 1
ATOM 1225 C C . LEU A 1 158 ? -0.964 0.125 14.905 1.00 81.88 158 LEU A C 1
ATOM 1227 O O . LEU A 1 158 ? -0.658 -0.936 14.380 1.00 81.88 158 LEU A O 1
ATOM 1231 N N . THR A 1 159 ? -0.881 0.305 16.224 1.00 83.00 159 THR A N 1
ATOM 1232 C CA . THR A 1 159 ? -0.503 -0.759 17.165 1.00 83.00 159 THR A CA 1
ATOM 1233 C C . THR A 1 159 ? -1.722 -1.621 17.549 1.00 83.00 159 THR A C 1
ATOM 1235 O O . THR A 1 159 ? -2.809 -1.057 17.776 1.00 83.00 159 THR A O 1
ATOM 1238 N N . PRO A 1 160 ? -1.560 -2.958 17.646 1.00 83.69 160 PRO A N 1
ATOM 1239 C CA . PRO A 1 160 ? -2.572 -3.854 18.204 1.00 83.69 160 PRO A CA 1
ATOM 1240 C C . PRO A 1 160 ? -3.023 -3.443 19.608 1.00 83.69 160 PRO A C 1
ATOM 1242 O O . PRO A 1 160 ? -2.280 -2.823 20.369 1.00 83.69 160 PRO A O 1
ATOM 1245 N N . SER A 1 161 ? -4.264 -3.773 19.958 1.00 83.44 161 SER A N 1
ATOM 1246 C CA . SER A 1 161 ? -4.800 -3.584 21.313 1.00 83.44 161 SER A CA 1
ATOM 1247 C C . SER A 1 161 ? -5.999 -4.503 21.537 1.00 83.44 161 SER A C 1
ATOM 1249 O O . SER A 1 161 ? -6.524 -5.056 20.577 1.00 83.44 161 SER A O 1
ATOM 1251 N N . ALA A 1 162 ? -6.511 -4.590 22.769 1.00 78.88 162 ALA A N 1
ATOM 1252 C CA . ALA A 1 162 ? -7.691 -5.408 23.086 1.00 78.88 162 ALA A CA 1
ATOM 1253 C C . ALA A 1 162 ? -8.925 -5.116 22.204 1.00 78.88 162 ALA A C 1
ATOM 1255 O O . ALA A 1 162 ? -9.793 -5.964 22.050 1.00 78.88 162 ALA A O 1
ATOM 1256 N N . THR A 1 163 ? -9.010 -3.918 21.615 1.00 79.62 163 THR A N 1
ATOM 1257 C CA . THR A 1 163 ? -10.112 -3.495 20.736 1.00 79.62 163 THR A CA 1
ATOM 1258 C C . THR A 1 163 ? -9.683 -3.278 19.282 1.00 79.62 163 THR A C 1
ATOM 1260 O O . THR A 1 163 ? -10.450 -2.729 18.491 1.00 79.62 163 THR A O 1
ATOM 1263 N N . ARG A 1 164 ? -8.451 -3.661 18.912 1.00 84.69 164 ARG A N 1
ATOM 1264 C CA . ARG A 1 164 ? -7.943 -3.539 17.542 1.00 84.69 164 ARG A CA 1
ATOM 1265 C C . ARG A 1 164 ? -7.079 -4.724 17.150 1.00 84.69 164 ARG A C 1
ATOM 1267 O O . ARG A 1 164 ? -5.989 -4.903 17.687 1.00 84.69 164 ARG A O 1
ATOM 1274 N N . THR A 1 165 ? -7.518 -5.396 16.099 1.00 88.56 165 THR A N 1
ATOM 1275 C CA . THR A 1 165 ? -6.713 -6.347 15.342 1.00 88.56 165 THR A CA 1
ATOM 1276 C C . THR A 1 165 ? -5.909 -5.624 14.264 1.00 88.56 165 THR A C 1
ATOM 1278 O O . THR A 1 165 ? -6.399 -4.684 13.625 1.00 88.56 165 THR A O 1
ATOM 1281 N N . VAL A 1 166 ? -4.658 -6.048 14.090 1.00 92.25 166 VAL A N 1
ATOM 1282 C CA . VAL A 1 166 ? -3.778 -5.581 13.017 1.00 92.25 166 VAL A CA 1
ATOM 1283 C C . VAL A 1 166 ? -3.326 -6.794 12.225 1.00 92.25 166 VAL A C 1
ATOM 1285 O O . VAL A 1 166 ? -2.764 -7.735 12.777 1.00 92.25 166 VAL A O 1
ATOM 1288 N N . GLU A 1 167 ? -3.588 -6.760 10.932 1.00 94.50 167 GLU A N 1
ATOM 1289 C CA . GLU A 1 167 ? -3.121 -7.729 9.958 1.00 94.50 167 GLU A CA 1
ATOM 1290 C C . GLU A 1 167 ? -2.018 -7.096 9.108 1.00 94.50 167 GLU A C 1
ATOM 1292 O O . GLU A 1 167 ? -2.116 -5.926 8.733 1.00 94.50 167 GLU A O 1
ATOM 1297 N N . VAL A 1 168 ? -0.991 -7.869 8.774 1.00 95.25 168 VAL A N 1
ATOM 1298 C CA . VAL A 1 168 ? -0.028 -7.527 7.732 1.00 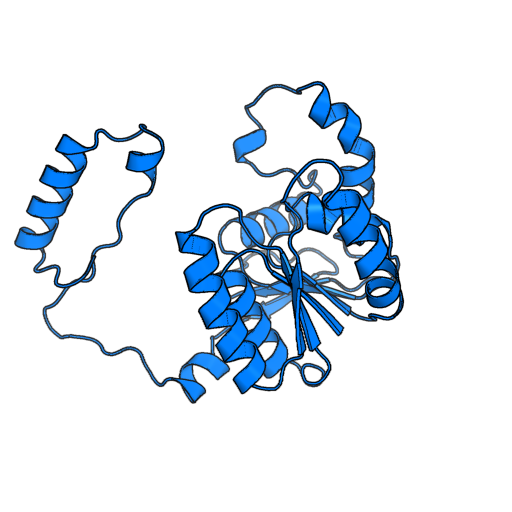95.25 168 VAL A CA 1
ATOM 1299 C C . VAL A 1 168 ? -0.128 -8.570 6.627 1.00 95.25 168 VAL A C 1
ATOM 1301 O O . VAL A 1 168 ? 0.144 -9.744 6.860 1.00 95.25 168 VAL A O 1
ATOM 1304 N N . PHE A 1 169 ? -0.527 -8.136 5.436 1.00 96.06 169 PHE A N 1
ATOM 1305 C CA . PHE A 1 169 ? -0.647 -8.967 4.246 1.00 96.06 169 PHE A CA 1
ATOM 1306 C C . PHE A 1 169 ? 0.557 -8.708 3.337 1.00 96.06 169 PHE A C 1
ATOM 1308 O O . PHE A 1 169 ? 0.645 -7.653 2.705 1.00 96.06 169 PHE A O 1
ATOM 1315 N N . THR A 1 170 ? 1.528 -9.622 3.330 1.00 95.31 170 THR A N 1
ATOM 1316 C CA . THR A 1 170 ? 2.839 -9.377 2.709 1.00 95.31 170 THR A CA 1
ATOM 1317 C C . THR A 1 170 ? 3.435 -10.614 2.062 1.00 95.31 170 THR A C 1
ATOM 1319 O O . THR A 1 170 ? 3.244 -11.737 2.523 1.00 95.31 170 THR A O 1
ATOM 1322 N N . SER A 1 171 ? 4.166 -10.384 0.976 1.00 93.81 171 SER A N 1
ATOM 1323 C CA . SER A 1 171 ? 4.991 -11.383 0.296 1.00 93.81 171 SER A CA 1
ATOM 1324 C C . SER A 1 171 ? 6.403 -11.476 0.887 1.00 93.81 171 SER A C 1
ATOM 1326 O O . SER A 1 171 ? 7.158 -12.396 0.572 1.00 93.81 171 SER A O 1
ATOM 1328 N N . MET A 1 172 ? 6.767 -10.525 1.751 1.00 90.69 172 MET A N 1
ATOM 1329 C CA . MET A 1 172 ? 8.078 -10.454 2.374 1.00 90.69 172 MET A CA 1
ATOM 1330 C C . MET A 1 172 ? 8.199 -11.471 3.517 1.00 90.69 172 MET A C 1
ATOM 1332 O O . MET A 1 172 ? 7.245 -11.674 4.273 1.00 90.69 172 MET A O 1
ATOM 1336 N N . PRO A 1 173 ? 9.377 -12.091 3.702 1.00 86.81 173 PRO A N 1
ATOM 1337 C CA . PRO A 1 173 ? 9.592 -13.022 4.799 1.00 86.81 173 PRO A CA 1
ATOM 1338 C C . PRO A 1 173 ? 9.565 -12.279 6.140 1.00 86.81 173 PRO A C 1
ATOM 1340 O O . PRO A 1 173 ? 10.403 -11.415 6.400 1.00 86.81 173 PRO A O 1
ATOM 1343 N N . VAL A 1 174 ? 8.624 -12.644 7.012 1.00 86.31 174 VAL A N 1
ATOM 1344 C CA . VAL A 1 174 ? 8.526 -12.119 8.380 1.00 86.31 174 VAL A CA 1
ATOM 1345 C C . VAL A 1 174 ? 9.013 -13.183 9.356 1.00 86.31 174 VAL A C 1
ATOM 1347 O O . VAL A 1 174 ? 8.355 -14.201 9.549 1.00 86.31 174 VAL A O 1
ATOM 1350 N N . THR A 1 175 ? 10.178 -12.959 9.964 1.00 82.50 175 THR A N 1
ATOM 1351 C CA . THR A 1 175 ? 10.802 -13.919 10.892 1.00 82.50 175 THR A CA 1
ATOM 1352 C C . THR A 1 175 ? 10.275 -13.800 12.319 1.00 82.50 175 THR A C 1
ATOM 1354 O O . THR A 1 175 ? 10.213 -14.791 13.036 1.00 82.50 175 THR A O 1
ATOM 1357 N N . GLU A 1 176 ? 9.888 -12.593 12.731 1.00 85.06 176 GLU A N 1
ATOM 1358 C CA . GLU A 1 176 ? 9.374 -12.300 14.067 1.00 85.06 176 GLU A CA 1
ATOM 1359 C C . GLU A 1 176 ? 8.046 -11.556 13.939 1.00 85.06 176 GLU A C 1
ATOM 1361 O O . GLU A 1 176 ? 7.990 -10.449 13.399 1.00 85.06 176 GLU A O 1
ATOM 1366 N N . VAL A 1 177 ? 6.970 -12.174 14.429 1.00 87.69 177 VAL A N 1
ATOM 1367 C CA . VAL A 1 177 ? 5.630 -11.582 14.419 1.00 87.69 177 VAL A CA 1
ATOM 1368 C C . VAL A 1 177 ? 5.361 -10.936 15.780 1.00 87.69 177 VAL A C 1
ATOM 1370 O O . VAL A 1 177 ? 5.342 -11.647 16.786 1.00 87.69 177 VAL A O 1
ATOM 1373 N N . PRO A 1 178 ? 5.150 -9.607 15.847 1.00 85.50 178 PRO A N 1
ATOM 1374 C CA . PRO A 1 178 ? 4.833 -8.938 17.103 1.00 85.50 178 PRO A CA 1
ATOM 1375 C C . PRO A 1 178 ? 3.508 -9.417 17.701 1.00 85.50 178 PRO A C 1
ATOM 1377 O O . PRO A 1 178 ? 2.564 -9.734 16.975 1.00 85.50 178 PRO A O 1
ATOM 1380 N N . GLU A 1 179 ? 3.404 -9.391 19.030 1.00 85.19 179 GLU A N 1
ATOM 1381 C CA . GLU A 1 179 ? 2.175 -9.769 19.731 1.00 85.19 179 GLU A CA 1
ATOM 1382 C C . GLU A 1 179 ? 0.968 -8.942 19.247 1.00 85.19 179 GLU A C 1
ATOM 1384 O O . GLU A 1 179 ? 1.028 -7.717 19.104 1.00 85.19 179 GLU A O 1
ATOM 1389 N N . GLY A 1 180 ? -0.145 -9.626 18.974 1.00 86.50 180 GLY A N 1
ATOM 1390 C CA . GLY A 1 180 ? -1.381 -9.010 18.489 1.00 86.50 180 GLY A CA 1
ATOM 1391 C C . GLY A 1 180 ? -1.390 -8.646 16.997 1.00 86.50 180 GLY A C 1
ATOM 1392 O O . GLY A 1 180 ? -2.411 -8.143 16.521 1.00 86.50 180 GLY A O 1
ATOM 1393 N N . ILE A 1 181 ? -0.304 -8.901 16.254 1.00 91.31 181 ILE A N 1
ATOM 1394 C CA . ILE A 1 181 ? -0.285 -8.824 14.788 1.00 91.31 181 ILE A CA 1
ATOM 1395 C C . ILE A 1 181 ? -0.542 -10.209 14.194 1.00 91.31 181 ILE A C 1
ATOM 1397 O O . ILE A 1 181 ? 0.078 -11.194 14.577 1.00 91.31 181 ILE A O 1
ATOM 1401 N N . THR A 1 182 ? -1.445 -10.276 13.220 1.00 93.62 182 THR A N 1
ATOM 1402 C CA . THR A 1 182 ? -1.586 -11.434 12.327 1.00 93.62 182 THR A CA 1
ATOM 1403 C C . THR A 1 182 ? -0.808 -11.163 11.047 1.00 93.62 182 THR A C 1
ATOM 1405 O O . THR A 1 182 ? -0.970 -10.097 10.459 1.00 93.62 182 THR A O 1
ATOM 1408 N N . VAL A 1 183 ? 0.033 -12.096 10.606 1.00 94.31 183 VAL A N 1
ATOM 1409 C CA . VAL A 1 183 ? 0.705 -12.002 9.303 1.00 94.31 183 VAL A CA 1
ATOM 1410 C C . VAL A 1 183 ? 0.069 -13.007 8.358 1.00 94.31 183 VAL A C 1
ATOM 1412 O O . VAL A 1 183 ? 0.066 -14.204 8.637 1.00 94.31 183 VAL A O 1
ATOM 1415 N N . THR A 1 184 ? -0.453 -12.506 7.246 1.00 95.50 184 THR A N 1
ATOM 1416 C CA . THR A 1 184 ? -1.064 -13.305 6.188 1.00 95.50 184 THR A CA 1
ATOM 1417 C C . THR A 1 184 ? -0.130 -13.278 4.972 1.00 95.50 184 THR A C 1
ATOM 1419 O O . THR A 1 184 ? 0.163 -12.191 4.462 1.00 95.50 184 THR A O 1
ATOM 1422 N N . PRO A 1 185 ? 0.371 -14.432 4.498 1.00 95.44 185 PRO A N 1
ATOM 1423 C CA . PRO A 1 185 ? 1.231 -14.473 3.322 1.00 95.44 185 PRO A CA 1
ATOM 1424 C C . PRO A 1 185 ? 0.487 -14.027 2.060 1.00 95.44 185 PRO A C 1
ATOM 1426 O O . PRO A 1 185 ? -0.578 -14.556 1.747 1.00 95.44 185 PRO A O 1
ATOM 1429 N N . ASN A 1 186 ? 1.079 -13.102 1.305 1.00 95.88 186 ASN A N 1
ATOM 1430 C CA . ASN A 1 186 ? 0.658 -12.800 -0.057 1.00 95.88 186 ASN A CA 1
ATOM 1431 C C . ASN A 1 186 ? 1.465 -13.645 -1.051 1.00 95.88 186 ASN A C 1
ATOM 1433 O O . ASN A 1 186 ? 2.642 -13.379 -1.297 1.00 95.88 186 ASN A O 1
ATOM 1437 N N . THR A 1 187 ? 0.828 -14.655 -1.637 1.00 94.19 187 THR A N 1
ATOM 1438 C CA . THR A 1 187 ? 1.425 -15.554 -2.641 1.00 94.19 187 THR A CA 1
ATOM 1439 C C . THR A 1 187 ? 1.180 -15.097 -4.085 1.00 94.19 187 THR A C 1
ATOM 1441 O O . THR A 1 187 ? 1.675 -15.732 -5.027 1.00 94.19 187 THR A O 1
ATOM 1444 N N . PHE A 1 188 ? 0.457 -13.985 -4.263 1.00 94.50 188 PHE A N 1
ATOM 1445 C CA . PHE A 1 188 ? -0.043 -13.488 -5.545 1.00 94.50 188 PHE A CA 1
ATOM 1446 C C . PHE A 1 188 ? -0.928 -14.501 -6.282 1.00 94.50 188 PHE A C 1
ATOM 1448 O O . PHE A 1 188 ? -0.824 -14.670 -7.499 1.00 94.50 188 PHE A O 1
ATOM 1455 N N . GLU A 1 189 ? -1.750 -15.242 -5.538 1.00 94.62 189 GLU A N 1
ATOM 1456 C CA . GLU A 1 189 ? -2.599 -16.294 -6.097 1.00 94.62 189 GLU A CA 1
ATOM 1457 C C . GLU A 1 189 ? -3.589 -15.734 -7.125 1.00 94.62 189 GLU A C 1
ATOM 1459 O O . GLU A 1 189 ? -3.691 -16.280 -8.226 1.00 94.62 189 GLU A O 1
ATOM 1464 N N . TRP A 1 190 ? -4.247 -14.607 -6.825 1.00 94.56 190 TRP A N 1
ATOM 1465 C CA . TRP A 1 190 ? -5.209 -14.004 -7.749 1.00 94.56 190 TRP A CA 1
ATOM 1466 C C . TRP A 1 190 ? -4.525 -13.479 -9.016 1.00 94.56 190 TRP A C 1
ATOM 1468 O O . TRP A 1 190 ? -4.996 -13.763 -10.118 1.00 94.56 190 TRP A O 1
ATOM 1478 N N . THR A 1 191 ? -3.391 -12.782 -8.899 1.00 94.44 191 THR A N 1
ATOM 1479 C CA . THR A 1 191 ? -2.625 -12.294 -10.060 1.00 94.44 191 THR A CA 1
ATOM 1480 C C . THR A 1 191 ? -2.205 -13.458 -10.950 1.00 94.44 191 THR A C 1
ATOM 1482 O O . THR A 1 191 ? -2.401 -13.409 -12.163 1.00 94.44 191 THR A O 1
ATOM 1485 N N . ARG A 1 192 ? -1.664 -14.534 -10.365 1.00 93.56 192 ARG A N 1
ATOM 1486 C CA . ARG A 1 192 ? -1.226 -15.717 -11.124 1.00 93.56 192 ARG A CA 1
ATOM 1487 C C . ARG A 1 192 ? -2.391 -16.406 -11.828 1.00 93.56 192 ARG A C 1
ATOM 1489 O O . ARG A 1 192 ? -2.232 -16.818 -12.973 1.00 93.56 192 ARG A O 1
ATOM 1496 N N . ALA A 1 193 ? -3.542 -16.523 -11.169 1.00 93.81 193 ALA A N 1
ATOM 1497 C CA . ALA A 1 193 ? -4.734 -17.121 -11.764 1.00 93.81 193 ALA A CA 1
ATOM 1498 C C . ALA A 1 193 ? -5.330 -16.251 -12.885 1.00 93.81 193 ALA A C 1
ATOM 1500 O O . ALA A 1 193 ? -5.798 -16.782 -13.888 1.00 93.81 193 ALA A O 1
ATOM 1501 N N . THR A 1 194 ? -5.285 -14.925 -12.733 1.00 92.94 194 THR A N 1
ATOM 1502 C CA . THR A 1 194 ? -5.920 -13.969 -13.656 1.00 92.94 194 THR A CA 1
ATOM 1503 C C . THR A 1 194 ? -5.071 -13.700 -14.896 1.00 92.94 194 THR A C 1
ATOM 1505 O O . THR A 1 194 ? -5.594 -13.646 -16.006 1.00 92.94 194 THR A O 1
ATOM 1508 N N . PHE A 1 195 ? -3.756 -13.544 -14.726 1.00 91.69 195 PHE A N 1
ATOM 1509 C CA . PHE A 1 195 ? -2.845 -13.134 -15.803 1.00 91.69 195 PHE A CA 1
ATOM 1510 C C . PHE A 1 195 ? -1.917 -14.254 -16.283 1.00 91.69 195 PHE A C 1
ATOM 1512 O O . PHE A 1 195 ? -1.235 -14.095 -17.295 1.00 91.69 195 PHE A O 1
ATOM 1519 N N . GLY A 1 196 ? -1.901 -15.392 -15.588 1.00 88.56 196 GLY A N 1
ATOM 1520 C CA . GLY A 1 196 ? -1.011 -16.508 -15.880 1.00 88.56 196 GLY A CA 1
ATOM 1521 C C . GLY A 1 196 ? 0.408 -16.324 -15.324 1.00 88.56 196 GLY A C 1
ATOM 1522 O O . GLY A 1 196 ? 0.727 -15.323 -14.675 1.00 88.56 196 GLY A O 1
ATOM 1523 N N . PRO A 1 197 ? 1.286 -17.320 -15.531 1.00 84.56 197 PRO A N 1
ATOM 1524 C CA . PRO A 1 197 ? 2.679 -17.237 -15.112 1.00 84.56 197 PRO A CA 1
ATOM 1525 C C . PRO A 1 197 ? 3.460 -16.216 -15.960 1.00 84.56 197 PRO A C 1
ATOM 1527 O O . PRO A 1 197 ? 3.138 -16.013 -17.134 1.00 84.56 197 PRO A O 1
ATOM 1530 N N . PRO A 1 198 ? 4.528 -15.605 -15.413 1.00 81.25 198 PRO A N 1
ATOM 1531 C CA . PRO A 1 198 ? 5.410 -14.758 -16.207 1.00 81.25 198 PRO A CA 1
ATOM 1532 C C . PRO A 1 198 ? 6.069 -15.575 -17.326 1.00 81.25 198 PRO A C 1
ATOM 1534 O O . PRO A 1 198 ? 6.472 -16.721 -17.124 1.00 81.25 198 PRO A O 1
ATOM 1537 N N . THR A 1 199 ? 6.211 -14.979 -18.510 1.00 83.88 199 THR A N 1
ATOM 1538 C CA . THR A 1 199 ? 6.973 -15.585 -19.608 1.00 83.88 199 THR A CA 1
ATOM 1539 C C . THR A 1 199 ? 8.466 -15.516 -19.299 1.00 83.88 199 THR A C 1
ATOM 1541 O O . THR A 1 199 ? 9.013 -14.421 -19.169 1.00 83.88 199 THR A O 1
ATOM 1544 N N . ILE A 1 200 ? 9.120 -16.675 -19.214 1.00 85.62 200 ILE A N 1
ATOM 1545 C CA . ILE A 1 200 ? 10.572 -16.789 -19.046 1.00 85.62 200 ILE A CA 1
ATOM 1546 C C . ILE A 1 200 ? 11.197 -16.989 -20.428 1.00 85.62 200 ILE A C 1
ATOM 1548 O O . ILE A 1 200 ? 10.800 -17.895 -21.159 1.00 85.62 200 ILE A O 1
ATOM 1552 N N . HIS A 1 201 ? 12.163 -16.142 -20.779 1.00 83.56 201 HIS A N 1
ATOM 1553 C CA . HIS A 1 201 ? 12.922 -16.257 -22.025 1.00 83.56 201 HIS A CA 1
ATOM 1554 C C . HIS A 1 201 ? 14.255 -16.944 -21.735 1.00 83.56 201 HIS A C 1
ATOM 1556 O O . HIS A 1 201 ? 15.095 -16.395 -21.024 1.00 83.56 201 HIS A O 1
ATOM 1562 N N . GLU A 1 202 ? 14.444 -18.158 -22.251 1.00 84.44 202 GLU A N 1
ATOM 1563 C CA . GLU A 1 202 ? 15.695 -18.898 -22.060 1.00 84.44 202 GLU A CA 1
ATOM 1564 C C . GLU A 1 202 ? 16.889 -18.135 -22.650 1.00 84.44 202 GLU A C 1
ATOM 1566 O O . GLU A 1 202 ? 16.830 -17.611 -23.762 1.00 84.44 202 GLU A O 1
ATOM 1571 N N . GLY A 1 203 ? 17.987 -18.070 -21.893 1.00 82.31 203 GLY A N 1
ATOM 1572 C CA . GLY A 1 203 ? 19.222 -17.402 -22.318 1.00 82.31 203 GLY A CA 1
ATOM 1573 C C . GLY A 1 203 ? 19.181 -15.868 -22.303 1.00 82.31 203 GLY A C 1
ATOM 1574 O O . GLY A 1 203 ? 20.195 -15.246 -22.616 1.00 82.31 203 GLY A O 1
ATOM 1575 N N . ALA A 1 204 ? 18.056 -15.262 -21.918 1.00 83.38 204 ALA A N 1
ATOM 1576 C CA . ALA A 1 204 ? 17.920 -13.824 -21.736 1.00 83.38 204 ALA A CA 1
ATOM 1577 C C . ALA A 1 204 ? 18.012 -13.440 -20.253 1.00 83.38 204 ALA A C 1
ATOM 1579 O O . ALA A 1 204 ? 17.549 -14.174 -19.378 1.00 83.38 204 ALA A O 1
ATOM 1580 N N . ALA A 1 205 ? 18.576 -12.264 -19.979 1.00 88.88 205 ALA A N 1
ATOM 1581 C CA . ALA A 1 205 ? 18.542 -11.653 -18.655 1.00 88.88 205 ALA A CA 1
ATOM 1582 C C . ALA A 1 205 ? 17.630 -10.417 -18.637 1.00 88.88 205 ALA A C 1
ATOM 1584 O O . ALA A 1 205 ? 17.522 -9.689 -19.628 1.00 88.88 205 ALA A O 1
ATOM 1585 N N . ASP A 1 206 ? 17.020 -10.163 -17.483 1.00 89.88 206 ASP A N 1
ATOM 1586 C CA . ASP A 1 206 ? 16.370 -8.894 -17.168 1.00 89.88 206 ASP A CA 1
ATOM 1587 C C . ASP A 1 206 ? 17.296 -8.131 -16.214 1.00 89.88 206 ASP A C 1
ATOM 1589 O O . ASP A 1 206 ? 17.785 -8.688 -15.227 1.00 89.88 206 ASP A O 1
ATOM 1593 N N . MET A 1 207 ? 17.574 -6.865 -16.515 1.00 90.81 207 MET A N 1
ATOM 1594 C CA . MET A 1 207 ? 18.461 -6.028 -15.713 1.00 90.81 207 MET A CA 1
ATOM 1595 C C . MET A 1 207 ? 17.644 -5.006 -14.930 1.00 90.81 207 MET A C 1
ATOM 1597 O O . MET A 1 207 ? 16.950 -4.193 -15.514 1.00 90.81 207 MET A O 1
ATOM 1601 N N . VAL A 1 208 ? 17.754 -5.008 -13.603 1.00 90.25 208 VAL A N 1
ATOM 1602 C CA . VAL A 1 208 ? 17.039 -4.041 -12.761 1.00 90.25 208 VAL A CA 1
ATOM 1603 C C . VAL A 1 208 ? 17.909 -2.807 -12.543 1.00 90.25 208 VAL A C 1
ATOM 1605 O O . VAL A 1 208 ? 19.007 -2.902 -11.992 1.00 90.25 208 VAL A O 1
ATOM 1608 N N . GLY A 1 209 ? 17.413 -1.646 -12.969 1.00 88.12 209 GLY A N 1
ATOM 1609 C CA . GLY A 1 209 ? 18.081 -0.364 -12.762 1.00 88.12 209 GLY A CA 1
ATOM 1610 C C . GLY A 1 209 ? 18.048 0.153 -11.318 1.00 88.12 209 GLY A C 1
ATOM 1611 O O . GLY A 1 209 ? 17.362 -0.381 -10.447 1.00 88.12 209 GLY A O 1
ATOM 1612 N N . THR A 1 210 ? 18.772 1.245 -11.063 1.00 84.75 210 THR A N 1
ATOM 1613 C CA . THR A 1 210 ? 18.786 1.948 -9.773 1.00 84.75 210 THR A CA 1
ATOM 1614 C C . THR A 1 210 ? 18.269 3.377 -9.894 1.00 84.75 210 THR A C 1
ATOM 1616 O O . THR A 1 210 ? 18.634 4.115 -10.807 1.00 84.75 210 THR A O 1
ATOM 1619 N N . SER A 1 211 ? 17.472 3.811 -8.917 1.00 82.00 211 SER A N 1
ATOM 1620 C CA . SER A 1 211 ? 17.011 5.201 -8.810 1.00 82.00 211 SER A CA 1
ATOM 1621 C C . SER A 1 211 ? 18.082 6.148 -8.255 1.00 82.00 211 SER A C 1
ATOM 1623 O O . SER A 1 211 ? 17.843 7.345 -8.117 1.00 82.00 211 SER A O 1
ATOM 1625 N N . LEU A 1 212 ? 19.266 5.638 -7.889 1.00 86.44 212 LEU A N 1
ATOM 1626 C CA . LEU A 1 212 ? 20.330 6.452 -7.294 1.00 86.44 212 LEU A CA 1
ATOM 1627 C C . LEU A 1 212 ? 20.859 7.533 -8.250 1.00 86.44 212 LEU A C 1
ATOM 1629 O O . LEU A 1 212 ? 21.330 8.575 -7.787 1.00 86.44 212 LEU A O 1
ATOM 1633 N N . VAL A 1 213 ? 20.706 7.325 -9.558 1.00 87.88 213 VAL A N 1
ATOM 1634 C CA . VAL A 1 213 ? 21.050 8.305 -10.598 1.00 87.88 213 VAL A CA 1
ATOM 1635 C C . VAL A 1 213 ? 20.165 9.545 -10.500 1.00 87.88 213 VAL A C 1
ATOM 1637 O O . VAL A 1 213 ? 20.667 10.663 -10.491 1.00 87.88 213 VAL A O 1
ATOM 1640 N N . GLU A 1 214 ? 18.852 9.366 -10.322 1.00 77.81 214 GLU A N 1
ATOM 1641 C CA . GLU A 1 214 ? 17.904 10.482 -10.172 1.00 77.81 214 GLU A CA 1
ATOM 1642 C C . GLU A 1 214 ? 18.188 11.313 -8.916 1.00 77.81 214 GLU A C 1
ATOM 1644 O O . GLU A 1 214 ? 17.941 12.518 -8.880 1.00 77.81 214 GLU A O 1
ATOM 1649 N N . THR A 1 215 ? 18.734 10.674 -7.879 1.00 80.50 215 THR A N 1
ATOM 1650 C CA . THR A 1 215 ? 19.144 11.353 -6.643 1.00 80.50 215 THR A CA 1
ATOM 1651 C C . THR A 1 215 ? 20.529 12.001 -6.721 1.00 80.50 215 THR A C 1
ATOM 1653 O O . THR A 1 215 ? 20.940 12.643 -5.756 1.00 80.50 215 THR A O 1
ATOM 1656 N N . GLY A 1 216 ? 21.253 11.833 -7.835 1.00 83.31 216 GLY A N 1
ATOM 1657 C CA . GLY A 1 216 ? 22.613 12.349 -8.026 1.00 83.31 216 GLY A CA 1
ATOM 1658 C C . GLY A 1 216 ? 23.680 11.638 -7.189 1.00 83.31 216 GLY A C 1
ATOM 1659 O O . GLY A 1 216 ? 24.799 12.127 -7.074 1.00 83.31 216 GLY A O 1
ATOM 1660 N N . VAL A 1 217 ? 23.341 10.498 -6.579 1.00 89.56 217 VAL A N 1
ATOM 1661 C CA . VAL A 1 217 ? 24.290 9.665 -5.823 1.00 89.56 217 VAL A CA 1
ATOM 1662 C C . VAL A 1 217 ? 25.216 8.912 -6.778 1.00 89.56 217 VAL A C 1
ATOM 1664 O O . VAL A 1 217 ? 26.370 8.657 -6.444 1.00 89.56 217 VAL A O 1
ATOM 1667 N N . VAL A 1 218 ? 24.709 8.570 -7.963 1.00 91.31 218 VAL A N 1
ATOM 1668 C CA . VAL A 1 218 ? 25.467 7.951 -9.052 1.00 91.31 218 VAL A CA 1
ATOM 1669 C C . VAL A 1 218 ? 25.484 8.914 -10.234 1.00 91.31 218 VAL A C 1
ATOM 1671 O O . VAL A 1 218 ? 24.447 9.478 -10.583 1.00 91.31 218 VAL A O 1
ATOM 1674 N N . ASP A 1 219 ? 26.658 9.094 -10.838 1.00 94.75 219 ASP A N 1
ATOM 1675 C CA . ASP A 1 219 ? 26.825 9.894 -12.050 1.00 94.75 219 ASP A CA 1
ATOM 1676 C C . ASP A 1 219 ? 26.085 9.256 -13.238 1.00 94.75 219 ASP A C 1
ATOM 1678 O O . ASP A 1 219 ? 26.163 8.045 -13.454 1.00 94.75 219 ASP A O 1
ATOM 1682 N N . ALA A 1 220 ? 25.343 10.067 -13.994 1.00 94.50 220 ALA A N 1
ATOM 1683 C CA . ALA A 1 220 ? 24.455 9.572 -15.042 1.00 94.50 220 ALA A CA 1
ATOM 1684 C C . ALA A 1 220 ? 25.211 8.981 -16.240 1.00 94.50 220 ALA A C 1
ATOM 1686 O O . ALA A 1 220 ? 24.799 7.941 -16.758 1.00 94.50 220 ALA A O 1
ATOM 1687 N N . ASP A 1 221 ? 26.319 9.596 -16.653 1.00 95.62 221 ASP A N 1
ATOM 1688 C CA . ASP A 1 221 ? 27.080 9.143 -17.818 1.00 95.62 221 ASP A CA 1
ATOM 1689 C C . ASP A 1 221 ? 27.806 7.833 -17.497 1.00 95.62 221 ASP A C 1
ATOM 1691 O O . ASP A 1 221 ? 27.703 6.858 -18.248 1.00 95.62 221 ASP A O 1
ATOM 1695 N N . GLN A 1 222 ? 28.439 7.760 -16.320 1.00 94.31 222 GLN A N 1
ATOM 1696 C CA . GLN A 1 222 ? 29.062 6.525 -15.830 1.00 94.31 222 GLN A CA 1
ATOM 1697 C C . GLN A 1 222 ? 28.038 5.402 -15.644 1.00 94.31 222 GLN A C 1
ATOM 1699 O O . GLN A 1 222 ? 28.324 4.235 -15.920 1.00 94.31 222 GLN A O 1
ATOM 1704 N N . TYR A 1 223 ? 26.829 5.741 -15.193 1.00 95.31 223 TYR A N 1
ATOM 1705 C CA . TYR A 1 223 ? 25.758 4.768 -15.050 1.00 95.31 223 TYR A CA 1
ATOM 1706 C C . TYR A 1 223 ? 25.329 4.176 -16.392 1.00 95.31 223 TYR A C 1
ATOM 1708 O O . TYR A 1 223 ? 25.216 2.956 -16.516 1.00 95.31 223 TYR A O 1
ATOM 1716 N N . ILE A 1 224 ? 25.118 5.019 -17.407 1.00 95.50 224 ILE A N 1
ATOM 1717 C CA . ILE A 1 224 ? 24.734 4.570 -18.750 1.00 95.50 224 ILE A CA 1
ATOM 1718 C C . ILE A 1 224 ? 25.823 3.678 -19.349 1.00 95.50 224 ILE A C 1
ATOM 1720 O O . ILE A 1 224 ? 25.505 2.633 -19.926 1.00 95.50 224 ILE A O 1
ATOM 1724 N N . GLU A 1 225 ? 27.096 4.047 -19.188 1.00 96.12 225 GLU A N 1
ATOM 1725 C CA . GLU A 1 225 ? 28.224 3.229 -19.640 1.00 96.12 225 GLU A CA 1
ATOM 1726 C C . GLU A 1 225 ? 28.212 1.846 -18.970 1.00 96.12 225 GLU A C 1
ATOM 1728 O O . GLU A 1 225 ? 28.248 0.820 -19.659 1.00 96.12 225 GLU A O 1
ATOM 1733 N N . ALA A 1 226 ? 28.068 1.807 -17.642 1.00 94.75 226 ALA A N 1
ATOM 1734 C CA . ALA A 1 226 ? 28.041 0.569 -16.871 1.00 94.75 226 ALA A CA 1
ATOM 1735 C C . ALA A 1 226 ? 26.858 -0.336 -17.255 1.00 94.75 226 ALA A C 1
ATOM 1737 O O . ALA A 1 226 ? 27.052 -1.516 -17.550 1.00 94.75 226 ALA A O 1
ATOM 1738 N N . VAL A 1 227 ? 25.640 0.210 -17.305 1.00 95.06 227 VAL A N 1
ATOM 1739 C CA . VAL A 1 227 ? 24.420 -0.528 -17.677 1.00 95.06 227 VAL A CA 1
ATOM 1740 C C . VAL A 1 227 ? 24.530 -1.067 -19.103 1.00 95.06 227 VAL A C 1
ATOM 1742 O O . VAL A 1 227 ? 24.192 -2.222 -19.354 1.00 95.06 227 VAL A O 1
ATOM 1745 N N . THR A 1 228 ? 25.082 -0.289 -20.037 1.00 94.19 228 THR A N 1
ATOM 1746 C CA . THR A 1 228 ? 25.305 -0.744 -21.418 1.00 94.19 228 THR A CA 1
ATOM 1747 C C . THR A 1 228 ? 26.314 -1.895 -21.483 1.00 94.19 228 THR A C 1
ATOM 1749 O O . THR A 1 228 ? 26.102 -2.870 -22.210 1.00 94.19 228 THR A O 1
ATOM 1752 N N . GLY A 1 229 ? 27.409 -1.808 -20.722 1.00 95.25 229 GLY A N 1
ATOM 1753 C CA . GLY A 1 229 ? 28.412 -2.870 -20.630 1.00 95.25 229 GLY A CA 1
ATOM 1754 C C . GLY A 1 229 ? 27.846 -4.162 -20.034 1.00 95.25 229 GLY A C 1
ATOM 1755 O O . GLY A 1 229 ? 28.049 -5.246 -20.588 1.00 95.25 229 GLY A O 1
ATOM 1756 N N . LEU A 1 230 ? 27.074 -4.046 -18.951 1.00 94.31 230 LEU A N 1
ATOM 1757 C CA . LEU A 1 230 ? 26.406 -5.173 -18.299 1.00 94.31 230 LEU A CA 1
ATOM 1758 C C . LEU A 1 230 ? 25.358 -5.814 -19.210 1.00 94.31 230 LEU A C 1
ATOM 1760 O O . LEU A 1 230 ? 25.341 -7.038 -19.334 1.00 94.31 230 LEU A O 1
ATOM 1764 N N . ALA A 1 231 ? 24.549 -5.011 -19.909 1.00 93.56 231 ALA A N 1
ATOM 1765 C CA . ALA A 1 231 ? 23.546 -5.522 -20.839 1.00 93.56 231 ALA A CA 1
ATOM 1766 C C . ALA A 1 231 ? 24.166 -6.422 -21.911 1.00 93.56 231 ALA A C 1
ATOM 1768 O O . ALA A 1 231 ? 23.663 -7.513 -22.173 1.00 93.56 231 ALA A O 1
ATOM 1769 N N . ARG A 1 232 ? 25.291 -5.996 -22.496 1.00 92.12 232 ARG A N 1
ATOM 1770 C CA . ARG A 1 232 ? 26.012 -6.787 -23.504 1.00 92.12 232 ARG A CA 1
ATOM 1771 C C . ARG A 1 232 ? 26.644 -8.039 -22.909 1.00 92.12 232 ARG A C 1
ATOM 1773 O O . ARG A 1 232 ? 26.561 -9.101 -23.510 1.00 92.12 232 ARG A O 1
ATOM 1780 N N . THR A 1 233 ? 27.268 -7.915 -21.740 1.00 94.12 233 THR A N 1
ATOM 1781 C CA . THR A 1 233 ? 27.984 -9.025 -21.091 1.00 94.12 233 THR A CA 1
ATOM 1782 C C . THR A 1 233 ? 27.033 -10.139 -20.654 1.00 94.12 233 THR A C 1
ATOM 1784 O O . THR A 1 233 ? 27.377 -11.315 -20.743 1.00 94.12 233 THR A O 1
ATOM 1787 N N . HIS A 1 234 ? 25.830 -9.776 -20.205 1.00 90.75 234 HIS A N 1
ATOM 1788 C CA . HIS A 1 234 ? 24.854 -10.705 -19.636 1.00 90.75 234 HIS A CA 1
ATOM 1789 C C . HIS A 1 234 ? 23.668 -11.012 -20.558 1.00 90.75 234 HIS A C 1
ATOM 1791 O O . HIS A 1 234 ? 22.717 -11.643 -20.108 1.00 90.75 234 HIS A O 1
ATOM 1797 N N . ASN A 1 235 ? 23.708 -10.585 -21.826 1.00 88.81 235 ASN A N 1
ATOM 1798 C CA . ASN A 1 235 ? 22.588 -10.708 -22.766 1.00 88.81 235 ASN A CA 1
ATOM 1799 C C . ASN A 1 235 ? 21.266 -10.197 -22.160 1.00 88.81 235 ASN A C 1
ATOM 1801 O O . ASN A 1 235 ? 20.230 -10.866 -22.225 1.00 88.81 235 ASN A O 1
ATOM 1805 N N . ALA A 1 236 ? 21.307 -9.019 -21.528 1.00 91.19 236 ALA A N 1
ATOM 1806 C CA . ALA A 1 236 ? 20.105 -8.419 -20.973 1.00 91.19 236 ALA A CA 1
ATOM 1807 C C . ALA A 1 236 ? 19.192 -7.948 -22.111 1.00 91.19 236 ALA A C 1
ATOM 1809 O O . ALA A 1 236 ? 19.589 -7.127 -22.940 1.00 91.19 236 ALA A O 1
ATOM 1810 N N . THR A 1 237 ? 17.971 -8.474 -22.156 1.00 85.75 237 THR A N 1
ATOM 1811 C CA . THR A 1 237 ? 16.987 -8.166 -23.210 1.00 85.75 237 THR A CA 1
ATOM 1812 C C . THR A 1 237 ? 15.918 -7.180 -22.748 1.00 85.75 237 THR A C 1
ATOM 1814 O O . THR A 1 237 ? 15.193 -6.625 -23.576 1.00 85.75 237 THR A O 1
ATOM 1817 N N . ARG A 1 238 ? 15.830 -6.945 -21.433 1.00 82.88 238 ARG A N 1
ATOM 1818 C CA . ARG A 1 238 ? 14.923 -5.990 -20.790 1.00 82.88 238 ARG A CA 1
ATOM 1819 C C . ARG A 1 238 ? 15.652 -5.253 -19.667 1.00 82.88 238 ARG A C 1
ATOM 1821 O O . ARG A 1 238 ? 16.545 -5.821 -19.033 1.00 82.88 238 ARG A O 1
ATOM 1828 N N . TYR A 1 239 ? 15.261 -4.000 -19.451 1.00 78.06 239 TYR A N 1
ATOM 1829 C CA . TYR A 1 239 ? 15.771 -3.100 -18.419 1.00 78.06 239 TYR A CA 1
ATOM 1830 C C . TYR A 1 239 ? 14.613 -2.357 -17.749 1.00 78.06 239 TYR A C 1
ATOM 1832 O O . TYR A 1 239 ? 13.686 -1.972 -18.501 1.00 78.06 239 TYR A O 1
#

Nearest PDB structures (foldseek):
  4o5a-assembly1_A-2  TM=5.337E-01  e=3.301E+00  Bifidobacterium animalis subsp. lactis DSM 10140
  3tjx-assembly1_B  TM=2.654E-01  e=5.830E-01  Leishmania major
  3tzt-assembly1_B  TM=3.415E-01  e=2.277E+00  Anaerococcus prevotii DSM 20548
  8rhx-assembly1_A  TM=3.651E-01  e=5.763E+00  Trypanosoma brucei brucei
  1rzr-assembly1_G  TM=2.823E-01  e=5.417E+00  Priestia megaterium

Secondary structure (DSSP, 8-state):
-EEEESSHHHHHHHHHHHHHSTTGGGPEEEEE--SSHHHHHHHHHHHHHHHHTT-EEEEE-TTSSTTHHHHHHHHHHHHHHH-SEEEES-TT-HHHHHHHTT--S-EEEEE--THHHHHHHHHHHTT-----GGGSSS---HHHHHHHHHHHHHHHHHS-BTTB-EEEEESS--S-PPTTEEEEE---HHHHHHH-SPPP-TT-EE----TTTTTTSS-HHHHHHHHHHHHHHTTEEE-

Mean predicted aligned error: 7.79 Å

Foldseek 3Di:
DEEEDEFLQLLLQLVLVLVVDPNNQAYEYEYAYDPDPVRNVSVVVSQVVCVVVPHHYDYAPCPPDDCSLVVVLVVCLVVQAPAQEYEYAALQPLSVLQSLLSDPLHEYEHTHPDPRLVLLQVCLQVVHQSDDPVCVPPDDDPVNVVCVVSSVSSVVSQHADPSYAYEYEECDDDPDGHPRYHYHYRPVPVVCVPVNDDDDDPQEDADDDDCVCVVVVDPPVVRVVVVVVCCVVRVHPHD

pLDDT: mean 84.55, std 11.69, range [40.56, 96.81]

Sequence (239 aa):
MIAFVESPVQLLNTLEWARASATGDELTVIVLSPTDPMSRGQLRRMAELAREEGFSVRWQEARAGTGAPLRTVRQLAPLLRRAERIVIGDPFSRYVQLLLTLVSGKALTVVDDGTATMEFIGQIARGERLVRWHRRGGGRGPRELVLAPVTAAARRRLTPSATRTVEVFTSMPVTEVPEGITVTPNTFEWTRATFGPPTIHEGAADMVGTSLVETGVVDADQYIEAVTGLARTHNATRY